Protein AF-A0A7C4UDW2-F1 (afdb_monomer)

Mean predicted aligned error: 8.15 Å

Nearest PDB structures (foldseek):
  6pon-assembly1_B-2  TM=4.626E-01  e=6.076E+00  Streptococcus pneumoniae
  6pon-assembly1_A  TM=4.668E-01  e=9.496E+00  Streptococcus pneumoniae

Foldseek 3Di:
DDPVVVVVVVVVVVVVPPPVPPDLDPDDDDDLPDALVVLVVVCDVVQQWDAPPQGAAWEDLFLQKIWTWGQQLNQTWIKIAACPCPPNRDGQFIWTFQAHQLNDTQDDDPVCRCCLVVDVSSNSSRVVCCVSNSDHCSVRVDDPVLSVLSNVCSVDPDPVSQVVNCVVRVNYDNDRVSVRCRSCVSLVHHSVQDANHPPGPCSVVVNVVSVVSVVVVSVVSVVD

pLDDT: mean 83.87, std 15.5, range [37.78, 98.38]

Secondary structure (DSSP, 8-state):
--HHHHHHHHHHHHTTS-------S-PPP--TTS-HHHHHHHHHHTTSB---TTS--EEESSSS-EEEEEEETTEEEEEEE-SS-GGGPPTT-EEE---EETTEE----HHHHHTGGG-HHHHHHHHHHHHH--S-HHHHHS-HHHHHHHHHHHT---HHHHHHHHHH-TTEE--HHHHHHHHHHHHTS-GGGS-SSTT-TTHHHHHHHHHHHHHHHHHHHTT-

Structure (mmCIF, N/CA/C/O backbone):
data_AF-A0A7C4UDW2-F1
#
_entry.id   AF-A0A7C4UDW2-F1
#
loop_
_atom_site.group_PDB
_atom_site.id
_atom_site.type_symbol
_atom_site.label_atom_id
_atom_site.label_alt_id
_atom_site.label_comp_id
_atom_site.label_asym_id
_atom_site.label_entity_id
_atom_site.label_seq_id
_atom_site.pdbx_PDB_ins_code
_atom_site.Cartn_x
_atom_site.Cartn_y
_atom_site.Cartn_z
_atom_site.occupancy
_atom_site.B_iso_or_equiv
_atom_site.auth_seq_id
_atom_site.auth_comp_id
_atom_site.auth_asym_id
_atom_site.auth_atom_id
_atom_site.pdbx_PDB_model_num
ATOM 1 N N . MET A 1 1 ? -50.055 -20.512 -22.607 1.00 49.66 1 MET A N 1
ATOM 2 C CA . MET A 1 1 ? -48.673 -20.087 -22.928 1.00 49.66 1 MET A CA 1
ATOM 3 C C . MET A 1 1 ? -47.801 -20.357 -21.715 1.00 49.66 1 MET A C 1
ATOM 5 O O . MET A 1 1 ? -48.220 -20.076 -20.600 1.00 49.66 1 MET A O 1
ATOM 9 N N . ASN A 1 2 ? -46.694 -21.063 -21.926 1.00 45.94 2 ASN A N 1
ATOM 10 C CA . ASN A 1 2 ? -46.047 -21.912 -20.929 1.00 45.94 2 ASN A CA 1
ATOM 11 C C . ASN A 1 2 ? -44.957 -21.127 -20.169 1.00 45.94 2 ASN A C 1
ATOM 13 O O . ASN A 1 2 ? -43.844 -20.998 -20.673 1.00 45.94 2 ASN A O 1
ATOM 17 N N . LYS A 1 3 ? -45.268 -20.613 -18.966 1.00 50.59 3 LYS A N 1
ATOM 18 C CA . LYS A 1 3 ? -44.326 -19.854 -18.104 1.00 50.59 3 LYS A CA 1
ATOM 19 C C . LYS A 1 3 ? -43.011 -20.603 -17.821 1.00 50.59 3 LYS A C 1
ATOM 21 O O . LYS A 1 3 ? -41.978 -19.984 -17.603 1.00 50.59 3 LYS A O 1
ATOM 26 N N . ASN A 1 4 ? -43.024 -21.933 -17.912 1.00 52.91 4 ASN A N 1
ATOM 27 C CA . ASN A 1 4 ? -41.842 -22.773 -17.710 1.00 52.91 4 ASN A CA 1
ATOM 28 C C . ASN A 1 4 ? -40.810 -22.687 -18.850 1.00 52.91 4 ASN A C 1
ATOM 30 O O . ASN A 1 4 ? -39.656 -23.056 -18.648 1.00 52.91 4 ASN A O 1
ATOM 34 N N . PHE A 1 5 ? -41.188 -22.210 -20.042 1.00 51.12 5 PHE A N 1
ATOM 35 C CA . PHE A 1 5 ? -40.253 -22.090 -21.167 1.00 51.12 5 PHE A CA 1
ATOM 36 C C . PHE A 1 5 ? -39.401 -20.815 -21.068 1.00 51.12 5 PHE A C 1
ATOM 38 O O . PHE A 1 5 ? -38.203 -20.856 -21.335 1.00 51.12 5 PHE A O 1
ATOM 45 N N . GLU A 1 6 ? -39.990 -19.710 -20.599 1.00 51.53 6 GLU A N 1
ATOM 46 C CA . GLU A 1 6 ? -39.273 -18.451 -20.349 1.00 51.53 6 GLU A CA 1
ATOM 47 C C . GLU A 1 6 ? -38.337 -18.564 -19.139 1.00 51.53 6 GLU A C 1
ATOM 49 O O . GLU A 1 6 ? -37.184 -18.151 -19.226 1.00 51.53 6 GLU A O 1
ATOM 54 N N . GLN A 1 7 ? -38.766 -19.219 -18.051 1.00 50.47 7 GLN A N 1
ATOM 55 C CA . GLN A 1 7 ? -37.913 -19.430 -16.872 1.00 50.47 7 GLN A CA 1
ATOM 56 C C . GLN A 1 7 ? -36.665 -20.274 -17.201 1.00 50.47 7 GLN A C 1
ATOM 58 O O . GLN A 1 7 ? -35.568 -19.974 -16.737 1.00 50.47 7 GLN A O 1
ATOM 63 N N . ASN A 1 8 ? -36.809 -21.296 -18.053 1.00 49.78 8 ASN A N 1
ATOM 64 C CA . ASN A 1 8 ? -35.691 -22.140 -18.485 1.00 49.78 8 ASN A CA 1
ATOM 65 C C . ASN A 1 8 ? -34.751 -21.436 -19.475 1.00 49.78 8 ASN A C 1
ATOM 67 O O . ASN A 1 8 ? -33.557 -21.727 -19.483 1.00 49.78 8 ASN A O 1
ATOM 71 N N . GLN A 1 9 ? -35.245 -20.497 -20.288 1.00 51.00 9 GLN A N 1
ATOM 72 C CA . GLN A 1 9 ? -34.373 -19.657 -21.114 1.00 51.00 9 GLN A CA 1
ATOM 73 C C . GLN A 1 9 ? -33.615 -18.631 -20.273 1.00 51.00 9 GLN A C 1
ATOM 75 O O . GLN A 1 9 ? -32.425 -18.445 -20.497 1.00 51.00 9 GLN A O 1
ATOM 80 N N . ILE A 1 10 ? -34.252 -18.040 -19.259 1.00 51.94 10 ILE A N 1
ATOM 81 C CA . ILE A 1 10 ? -33.589 -17.119 -18.328 1.00 51.94 10 ILE A CA 1
ATOM 82 C C . ILE A 1 10 ? -32.513 -17.859 -17.521 1.00 51.94 10 ILE A C 1
ATOM 84 O O . ILE A 1 10 ? -31.380 -17.396 -17.476 1.00 51.94 10 ILE A O 1
ATOM 88 N N . ASN A 1 11 ? -32.798 -19.053 -16.991 1.00 45.44 11 ASN A N 1
ATOM 89 C CA . ASN A 1 11 ? -31.799 -19.854 -16.268 1.00 45.44 11 ASN A CA 1
ATOM 90 C C . ASN A 1 11 ? -30.628 -20.296 -17.168 1.00 45.44 11 ASN A C 1
ATOM 92 O O . ASN A 1 11 ? -29.484 -20.322 -16.722 1.00 45.44 11 ASN A O 1
ATOM 96 N N . ASN A 1 12 ? -30.879 -20.572 -18.453 1.00 44.16 12 ASN A N 1
ATOM 97 C CA . ASN A 1 12 ? -29.823 -20.874 -19.428 1.00 44.16 12 ASN A CA 1
ATOM 98 C C . ASN A 1 12 ? -29.024 -19.641 -19.883 1.00 44.16 12 ASN A C 1
ATOM 100 O O . ASN A 1 12 ? -27.910 -19.799 -20.379 1.00 44.16 12 ASN A O 1
ATOM 104 N N . ILE A 1 13 ? -29.573 -18.432 -19.743 1.00 48.03 13 ILE A N 1
ATOM 105 C CA . ILE A 1 13 ? -28.865 -17.172 -20.008 1.00 48.03 13 ILE A CA 1
ATOM 106 C C . ILE A 1 13 ? -28.032 -16.773 -18.784 1.00 48.03 13 ILE A C 1
ATOM 108 O O . ILE A 1 13 ? -26.879 -16.390 -18.953 1.00 48.03 13 ILE A O 1
ATOM 112 N N . VAL A 1 14 ? -28.554 -16.944 -17.565 1.00 45.00 14 VAL A N 1
ATOM 113 C CA . VAL A 1 14 ? -27.821 -16.672 -16.315 1.00 45.00 14 VAL A CA 1
ATOM 114 C C . VAL A 1 14 ? -26.639 -17.638 -16.147 1.00 45.00 14 VAL A C 1
ATOM 116 O O . VAL A 1 14 ? -25.539 -17.188 -15.852 1.00 45.00 14 VAL A O 1
ATOM 119 N N . ASN A 1 15 ? -26.795 -18.922 -16.493 1.00 39.97 15 ASN A N 1
ATOM 120 C CA . ASN A 1 15 ? -25.690 -19.897 -16.482 1.00 39.97 15 ASN A CA 1
ATOM 121 C C . ASN A 1 15 ? -24.708 -19.769 -17.668 1.00 39.97 15 ASN A C 1
ATOM 123 O O . ASN A 1 15 ? -23.736 -20.515 -17.739 1.00 39.97 15 ASN A O 1
ATOM 127 N N . LYS A 1 16 ? -24.945 -18.857 -18.624 1.00 37.78 16 LYS A N 1
ATOM 128 C CA . LYS A 1 16 ? -24.034 -18.596 -19.758 1.00 37.78 16 LYS A CA 1
ATOM 129 C C . LYS A 1 16 ? -23.080 -17.421 -19.528 1.00 37.78 16 LYS A C 1
ATOM 131 O O . LYS A 1 16 ? -22.217 -17.188 -20.375 1.00 37.78 16 LYS A O 1
ATOM 136 N N . PHE A 1 17 ? -23.235 -16.698 -18.417 1.00 39.22 17 PHE A N 1
ATOM 137 C CA . PHE A 1 17 ? -22.330 -15.621 -18.008 1.00 39.22 17 PHE A CA 1
ATOM 138 C C . PHE A 1 17 ? -21.318 -16.029 -16.932 1.00 39.22 17 PHE A C 1
ATOM 140 O O . PHE A 1 17 ? -20.439 -15.227 -16.641 1.00 39.22 17 PHE A O 1
ATOM 147 N N . ASP A 1 18 ? -21.323 -17.286 -16.477 1.00 42.53 18 ASP A N 1
ATOM 148 C CA . ASP A 1 18 ? -20.111 -17.930 -15.955 1.00 42.53 18 ASP A CA 1
ATOM 149 C C . ASP A 1 18 ? -19.198 -18.269 -17.143 1.00 42.53 18 ASP A C 1
ATOM 151 O O . ASP A 1 18 ? -18.971 -19.422 -17.519 1.00 42.53 18 ASP A O 1
ATOM 155 N N . LYS A 1 19 ? -18.685 -17.229 -17.807 1.00 44.31 19 LYS A N 1
ATOM 156 C CA . LYS A 1 19 ? -17.401 -17.393 -18.474 1.00 44.31 19 LYS A CA 1
ATOM 157 C C . LYS A 1 19 ? -16.433 -17.712 -17.349 1.00 44.31 19 LYS A C 1
ATOM 159 O O . LYS A 1 19 ? -16.371 -16.962 -16.383 1.00 44.31 19 LYS A O 1
ATOM 164 N N . ASN A 1 20 ? -15.705 -18.813 -17.487 1.00 45.03 20 ASN A N 1
ATOM 165 C CA . ASN A 1 20 ? -14.463 -19.039 -16.767 1.00 45.03 20 ASN A CA 1
ATOM 166 C C . ASN A 1 20 ? -13.551 -17.828 -17.034 1.00 45.03 20 ASN A C 1
ATOM 168 O O . ASN A 1 20 ? -12.765 -17.847 -17.980 1.00 45.03 20 ASN A O 1
ATOM 172 N N . GLU A 1 21 ? -13.727 -16.734 -16.294 1.00 61.06 21 GLU A N 1
ATOM 173 C CA . GLU A 1 21 ? -12.699 -15.719 -16.171 1.00 61.06 21 GLU A CA 1
ATOM 174 C C . GLU A 1 21 ? -11.545 -16.447 -15.506 1.00 61.06 21 GLU A C 1
ATOM 176 O O . GLU A 1 21 ? -11.687 -17.022 -14.424 1.00 61.06 21 GLU A O 1
ATOM 181 N N . GLU A 1 22 ? -10.451 -16.557 -16.250 1.00 74.81 22 GLU A N 1
ATOM 182 C CA . GLU A 1 22 ? -9.210 -17.104 -15.739 1.00 74.81 22 GLU A CA 1
ATOM 183 C C . GLU A 1 22 ? -8.860 -16.306 -14.482 1.00 74.81 22 GLU A C 1
ATOM 185 O O . GLU A 1 22 ? -8.592 -15.109 -14.558 1.00 74.81 22 GLU A O 1
ATOM 190 N N . LYS A 1 23 ? -8.975 -16.952 -13.320 1.00 84.31 23 LYS A N 1
ATOM 191 C CA . LYS A 1 23 ? -8.528 -16.378 -12.057 1.00 84.31 23 LYS A CA 1
ATOM 192 C C . LYS A 1 23 ? -7.022 -16.541 -11.992 1.00 84.31 23 LYS A C 1
ATOM 194 O O . LYS A 1 23 ? -6.517 -17.657 -12.112 1.00 84.31 23 LYS A O 1
ATOM 199 N N . PHE A 1 24 ? -6.323 -15.437 -11.807 1.00 90.38 24 PHE A N 1
ATOM 200 C CA . PHE A 1 24 ? -4.876 -15.388 -11.651 1.00 90.38 24 PHE A CA 1
ATOM 201 C C . PHE A 1 24 ? -4.465 -15.442 -10.177 1.00 90.38 24 PHE A C 1
ATOM 203 O O . PHE A 1 24 ? -3.306 -15.741 -9.888 1.00 90.38 24 PHE A O 1
ATOM 210 N N . LEU A 1 25 ? -5.397 -15.175 -9.256 1.00 91.75 25 LEU A N 1
ATOM 211 C CA . LEU A 1 25 ? -5.179 -15.206 -7.812 1.00 91.75 25 LEU A CA 1
ATOM 212 C C . LEU A 1 25 ? -6.160 -16.152 -7.101 1.00 91.75 25 LEU A C 1
ATOM 214 O O . LEU A 1 25 ? -7.357 -16.173 -7.392 1.00 91.75 25 LEU A O 1
ATOM 218 N N . ASP A 1 26 ? -5.665 -16.888 -6.104 1.00 91.88 26 ASP A N 1
ATOM 219 C CA . ASP A 1 26 ? -6.504 -17.671 -5.186 1.00 91.88 26 ASP A CA 1
ATOM 220 C C . ASP A 1 26 ? -6.992 -16.790 -4.027 1.00 91.88 26 ASP A C 1
ATOM 222 O O . ASP A 1 26 ? -6.483 -16.829 -2.906 1.00 91.88 26 ASP A O 1
ATOM 226 N N . LEU A 1 27 ? -7.938 -15.897 -4.332 1.00 95.31 27 LEU A N 1
ATOM 227 C CA . LEU A 1 27 ? -8.462 -14.940 -3.359 1.00 95.31 27 LEU A CA 1
ATOM 228 C C . LEU A 1 27 ? -9.645 -15.527 -2.579 1.00 95.31 27 LEU A C 1
ATOM 230 O O . LEU A 1 27 ? -10.597 -16.045 -3.182 1.00 95.31 27 LEU A O 1
ATOM 234 N N . PRO A 1 28 ? -9.647 -15.397 -1.241 1.00 95.38 28 PRO A N 1
ATOM 235 C CA . PRO A 1 28 ? -10.718 -15.930 -0.421 1.00 95.38 28 PRO A CA 1
ATOM 236 C C . PRO A 1 28 ? -12.032 -15.187 -0.665 1.00 95.38 28 PRO A C 1
ATOM 238 O O . PRO A 1 28 ? -12.065 -14.043 -1.103 1.00 95.38 28 PRO A O 1
ATOM 241 N N . GLN A 1 29 ? -13.151 -15.825 -0.332 1.00 94.12 29 GLN A N 1
ATOM 242 C CA . GLN A 1 29 ? -14.410 -15.099 -0.185 1.00 94.12 29 GLN A CA 1
ATOM 243 C C . GLN A 1 29 ? -14.472 -14.448 1.199 1.00 94.12 29 GLN A C 1
ATOM 245 O O . GLN A 1 29 ? -14.036 -15.045 2.186 1.00 94.12 29 GLN A O 1
ATOM 250 N N . ILE A 1 30 ? -15.033 -13.242 1.253 1.00 93.38 30 ILE A N 1
ATOM 251 C CA . ILE A 1 30 ? -15.248 -12.466 2.479 1.00 93.38 30 ILE A CA 1
ATOM 252 C C . ILE A 1 30 ? -16.726 -12.124 2.591 1.00 93.38 30 ILE A C 1
ATOM 254 O O . ILE A 1 30 ? -17.388 -11.793 1.600 1.00 93.38 30 ILE A O 1
ATOM 258 N N . GLU A 1 31 ? -17.258 -12.193 3.807 1.00 91.50 31 GLU A N 1
ATOM 259 C CA . GLU A 1 31 ? -18.647 -11.844 4.057 1.00 91.50 31 GLU A CA 1
ATOM 260 C C . GLU A 1 31 ? -18.847 -10.322 3.986 1.00 91.50 31 GLU A C 1
ATOM 262 O O . GLU A 1 31 ? -18.421 -9.552 4.846 1.00 91.50 31 GLU A O 1
ATOM 267 N N . LYS A 1 32 ? -19.556 -9.870 2.947 1.00 88.31 32 LYS A N 1
ATOM 268 C CA . LYS A 1 32 ? -19.811 -8.439 2.699 1.00 88.31 32 LYS A CA 1
ATOM 269 C C . LYS A 1 32 ? -20.669 -7.764 3.775 1.00 88.31 32 LYS A C 1
ATOM 271 O O . LYS A 1 32 ? -20.672 -6.540 3.856 1.00 88.31 32 LYS A O 1
ATOM 276 N N . GLY A 1 33 ? -21.409 -8.547 4.563 1.00 91.38 33 GLY A N 1
ATOM 277 C CA . GLY A 1 33 ? -22.235 -8.056 5.667 1.00 91.38 33 GLY A CA 1
ATOM 278 C C . GLY A 1 33 ? -21.441 -7.667 6.915 1.00 91.38 33 GLY A C 1
ATOM 279 O O . GLY A 1 33 ? -21.977 -6.953 7.763 1.00 91.38 33 GLY A O 1
ATOM 280 N N . LEU A 1 34 ? -20.178 -8.094 7.024 1.00 93.88 34 LEU A N 1
ATOM 281 C CA . LEU A 1 34 ? -19.342 -7.790 8.179 1.00 93.88 34 LEU A CA 1
ATOM 282 C C . LEU A 1 34 ? -18.984 -6.294 8.247 1.00 93.88 34 LEU A C 1
ATOM 284 O O . LEU A 1 34 ? -18.778 -5.642 7.206 1.00 93.88 34 LEU A O 1
ATOM 288 N N . PRO A 1 35 ? -18.841 -5.740 9.467 1.00 95.19 35 PRO A N 1
ATOM 289 C CA . PRO A 1 35 ? -18.269 -4.418 9.672 1.00 95.19 35 PRO A CA 1
ATOM 290 C C . PRO A 1 35 ? -16.937 -4.253 8.935 1.00 95.19 35 PRO A C 1
ATOM 292 O O . PRO A 1 35 ? -16.152 -5.190 8.811 1.00 95.19 35 PRO A O 1
ATOM 295 N N . PHE A 1 36 ? -16.655 -3.034 8.472 1.00 94.12 36 PHE A N 1
ATOM 296 C CA . PHE A 1 36 ? -15.453 -2.734 7.686 1.00 94.12 36 PHE A CA 1
ATOM 297 C C . PHE A 1 36 ? -14.157 -3.250 8.337 1.00 94.12 36 PHE A C 1
ATOM 299 O O . PHE A 1 36 ? -13.348 -3.889 7.671 1.00 94.12 36 PHE A O 1
ATOM 306 N N . ASN A 1 37 ? -13.981 -3.021 9.643 1.00 93.62 37 ASN A N 1
ATOM 307 C CA . ASN A 1 37 ? -12.780 -3.455 10.361 1.00 93.62 37 ASN A CA 1
ATOM 308 C C . ASN A 1 37 ? -12.677 -4.984 10.476 1.00 93.62 37 ASN A C 1
ATOM 310 O O . ASN A 1 37 ? -11.571 -5.509 10.499 1.00 93.62 37 ASN A O 1
ATOM 314 N N . GLU A 1 38 ? -13.802 -5.699 10.510 1.00 96.31 38 GLU A N 1
A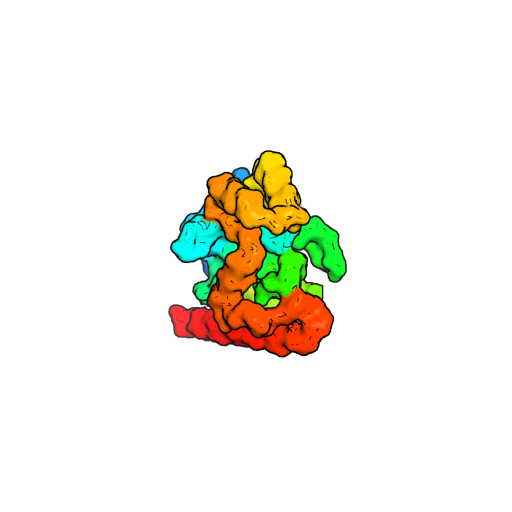TOM 315 C CA . GLU A 1 38 ? -13.806 -7.165 10.527 1.00 96.31 38 GLU A CA 1
ATOM 316 C C . GLU A 1 38 ? -13.409 -7.717 9.155 1.00 96.31 38 GLU A C 1
ATOM 318 O O . GLU A 1 38 ? -12.505 -8.542 9.082 1.00 96.31 38 GLU A O 1
ATOM 323 N N . ARG A 1 39 ? -13.953 -7.166 8.057 1.00 96.94 39 ARG A N 1
ATOM 324 C CA . ARG A 1 39 ? -13.497 -7.503 6.692 1.00 96.94 39 ARG A CA 1
ATOM 325 C C . ARG A 1 39 ? -12.011 -7.219 6.488 1.00 96.94 39 ARG A C 1
ATOM 327 O O . ARG A 1 39 ? -11.309 -7.995 5.848 1.00 96.94 39 ARG A O 1
ATOM 334 N N . LEU A 1 40 ? -11.529 -6.096 7.017 1.00 96.19 40 LEU A N 1
ATOM 335 C CA . LEU A 1 40 ? -10.119 -5.731 6.953 1.00 96.19 40 LEU A CA 1
ATOM 336 C C . LEU A 1 40 ? -9.242 -6.728 7.722 1.00 96.19 40 LEU A C 1
ATOM 338 O O . LEU A 1 40 ? -8.205 -7.136 7.207 1.00 96.19 40 LEU A O 1
ATOM 342 N N . ASN A 1 41 ? -9.668 -7.150 8.914 1.00 96.00 41 ASN A N 1
ATOM 343 C CA . ASN A 1 41 ? -8.960 -8.162 9.698 1.00 96.00 41 ASN A CA 1
ATOM 344 C C . ASN A 1 41 ? -8.947 -9.524 8.995 1.00 96.00 41 ASN A C 1
ATOM 346 O O . ASN A 1 41 ? -7.888 -10.144 8.931 1.00 96.00 41 ASN A O 1
ATOM 350 N N . GLU A 1 42 ? -10.061 -9.948 8.388 1.00 97.25 42 GLU A N 1
ATOM 351 C CA . GLU A 1 42 ? -10.104 -11.196 7.615 1.00 97.25 42 GLU A CA 1
ATOM 352 C C . GLU A 1 42 ? -9.069 -11.213 6.483 1.00 97.25 42 GLU A C 1
ATOM 354 O O . GLU A 1 42 ? -8.486 -12.256 6.195 1.00 97.25 42 GLU A O 1
ATOM 359 N N . LEU A 1 43 ? -8.796 -10.069 5.848 1.00 97.81 43 LEU A N 1
ATOM 360 C CA . LEU A 1 43 ? -7.779 -9.987 4.796 1.00 97.81 43 LEU A CA 1
ATOM 361 C C . LEU A 1 43 ? -6.360 -10.216 5.322 1.00 97.81 43 LEU A C 1
ATOM 363 O O . LEU A 1 43 ? -5.559 -10.815 4.608 1.00 97.81 43 LEU A O 1
ATOM 367 N N . PHE A 1 44 ? -6.046 -9.796 6.549 1.00 97.62 44 PHE A N 1
ATOM 368 C CA . PHE A 1 44 ? -4.771 -10.136 7.193 1.00 97.62 44 PHE A CA 1
ATOM 369 C C . PHE A 1 44 ? -4.737 -11.604 7.630 1.00 97.62 44 PHE A C 1
ATOM 371 O O . PHE A 1 44 ? -3.775 -12.312 7.341 1.00 97.62 44 PHE A O 1
ATOM 378 N N . GLU A 1 45 ? -5.803 -12.097 8.265 1.00 96.75 45 GLU A N 1
ATOM 379 C CA . GLU A 1 45 ? -5.894 -13.490 8.733 1.00 96.75 45 GLU A CA 1
ATOM 380 C C . GLU A 1 45 ? -5.784 -14.502 7.588 1.00 96.75 45 GLU A C 1
ATOM 382 O O . GLU A 1 45 ? -5.184 -15.565 7.744 1.00 96.75 45 GLU A O 1
ATOM 387 N N . LYS A 1 46 ? -6.328 -14.159 6.417 1.00 96.75 46 LYS A N 1
ATOM 388 C CA . LYS A 1 46 ? -6.261 -14.976 5.200 1.00 96.75 46 LYS A CA 1
ATOM 389 C C . LYS A 1 46 ? -5.042 -14.660 4.327 1.00 96.75 46 LYS A C 1
ATOM 391 O O . LYS A 1 46 ? -4.986 -15.125 3.195 1.00 96.75 46 LYS A O 1
ATOM 396 N N . SER A 1 47 ? -4.091 -13.868 4.831 1.00 96.50 47 SER A N 1
ATOM 397 C CA . SER A 1 47 ? -2.838 -13.510 4.147 1.00 96.50 47 SER A CA 1
ATOM 398 C C . SER A 1 47 ? -3.012 -12.818 2.788 1.00 96.50 47 SER A C 1
ATOM 400 O O . SER A 1 47 ? -2.090 -12.804 1.981 1.00 96.50 47 SER A O 1
ATOM 402 N N . VAL A 1 48 ? -4.167 -12.194 2.535 1.00 98.25 48 VAL A N 1
ATOM 403 C CA . VAL A 1 48 ? -4.337 -11.288 1.386 1.00 98.25 48 VAL A CA 1
ATOM 404 C C . VAL A 1 48 ? -3.570 -9.995 1.638 1.00 98.25 48 VAL A C 1
ATOM 406 O O . VAL A 1 48 ? -2.930 -9.463 0.734 1.00 98.25 48 VAL A O 1
ATOM 409 N N . PHE A 1 49 ? -3.621 -9.495 2.873 1.00 98.31 49 PHE A N 1
ATOM 410 C CA . PHE A 1 49 ? -2.739 -8.444 3.358 1.00 98.31 49 PHE A CA 1
ATOM 411 C C . PHE A 1 49 ? -1.646 -9.016 4.247 1.00 98.31 49 PHE A C 1
ATOM 413 O O . PHE A 1 49 ? -1.850 -10.003 4.952 1.00 98.31 49 PHE A O 1
ATOM 420 N N . VAL A 1 50 ? -0.485 -8.365 4.217 1.00 97.31 50 VAL A N 1
ATOM 421 C CA . VAL A 1 50 ? 0.714 -8.812 4.923 1.00 97.31 50 VAL A CA 1
ATOM 422 C C . VAL A 1 50 ? 1.198 -7.730 5.878 1.00 97.31 50 VAL A C 1
ATOM 424 O O . VAL A 1 50 ? 1.225 -6.543 5.542 1.00 97.31 50 VAL A O 1
ATOM 427 N N . GLU A 1 51 ? 1.592 -8.155 7.074 1.00 97.12 51 GLU A N 1
ATOM 428 C CA . GLU A 1 51 ? 2.237 -7.301 8.067 1.00 97.12 51 GLU A CA 1
ATOM 429 C C . GLU A 1 51 ? 3.729 -7.121 7.749 1.00 97.12 51 GLU A C 1
ATOM 431 O O . GLU A 1 51 ? 4.368 -7.977 7.132 1.00 97.12 51 GLU A O 1
ATOM 436 N N . SER A 1 52 ? 4.315 -6.009 8.183 1.00 94.44 52 SER A N 1
ATOM 437 C CA . SER A 1 52 ? 5.768 -5.863 8.201 1.00 94.44 52 SER A CA 1
ATOM 438 C C . SER A 1 52 ? 6.407 -6.858 9.169 1.00 94.44 52 SER A C 1
ATOM 440 O O . SER A 1 52 ? 5.761 -7.419 10.051 1.00 94.44 52 SER A O 1
ATOM 442 N N . GLU A 1 53 ? 7.724 -7.026 9.053 1.00 91.56 53 GLU A N 1
ATOM 443 C CA . GLU A 1 53 ? 8.510 -7.902 9.936 1.00 91.56 53 GLU A CA 1
ATOM 444 C C . GLU A 1 53 ? 8.368 -7.561 11.428 1.00 91.56 53 GLU A C 1
ATOM 446 O O . GLU A 1 53 ? 8.591 -8.415 12.280 1.00 91.56 53 GLU A O 1
ATOM 451 N N . ASP A 1 54 ? 7.999 -6.321 11.747 1.00 91.06 54 ASP A N 1
ATOM 452 C CA . ASP A 1 54 ? 7.746 -5.848 13.104 1.00 91.06 54 ASP A CA 1
ATOM 453 C C . ASP A 1 54 ? 6.253 -5.671 13.437 1.00 91.06 54 ASP A C 1
ATOM 455 O O . ASP A 1 54 ? 5.913 -4.964 14.387 1.00 91.06 54 ASP A O 1
ATOM 459 N N . GLY A 1 55 ? 5.368 -6.332 12.684 1.00 94.25 55 GLY A N 1
ATOM 460 C CA . GLY A 1 55 ? 3.937 -6.454 12.986 1.00 94.25 55 GLY A CA 1
ATOM 461 C C . GLY A 1 55 ? 3.094 -5.227 12.631 1.00 94.25 55 GLY A C 1
ATOM 462 O O . GLY A 1 55 ? 1.998 -5.047 13.163 1.00 94.25 55 GLY A O 1
ATOM 463 N N . LYS A 1 56 ? 3.586 -4.335 11.764 1.00 95.38 56 LYS A N 1
ATOM 464 C CA . LYS A 1 56 ? 2.818 -3.167 11.307 1.00 95.38 56 LYS A CA 1
ATOM 465 C C . LYS A 1 56 ? 1.983 -3.527 10.090 1.00 95.38 56 LYS A C 1
ATOM 467 O O . LYS A 1 56 ? 2.448 -4.183 9.165 1.00 95.38 56 LYS A O 1
ATOM 472 N N . LYS A 1 57 ? 0.759 -3.019 10.053 1.00 96.75 57 LYS A N 1
ATOM 473 C CA . LYS A 1 57 ? -0.245 -3.326 9.027 1.00 96.75 57 LYS A CA 1
ATOM 474 C C . LYS A 1 57 ? -0.371 -2.243 7.964 1.00 96.75 57 LYS A C 1
ATOM 476 O O . LYS A 1 57 ? -0.715 -2.521 6.817 1.00 96.75 57 LYS A O 1
ATOM 481 N N . TYR A 1 58 ? -0.117 -0.994 8.346 1.00 95.38 58 TYR A N 1
ATOM 482 C CA . TYR A 1 58 ? -0.500 0.170 7.554 1.00 95.38 58 TYR A CA 1
ATOM 483 C C . TYR A 1 58 ? 0.671 1.120 7.334 1.00 95.38 58 TYR A C 1
ATOM 485 O O . TYR A 1 58 ? 1.510 1.308 8.212 1.00 95.38 58 TYR A O 1
ATOM 493 N N . ILE A 1 59 ? 0.693 1.797 6.186 1.00 92.00 59 ILE A N 1
ATOM 494 C CA . ILE A 1 59 ? 1.687 2.831 5.878 1.00 92.00 59 ILE A CA 1
ATOM 495 C C . ILE A 1 59 ? 0.981 4.159 5.628 1.00 92.00 59 ILE A C 1
ATOM 497 O O . ILE A 1 59 ? 0.139 4.261 4.734 1.00 92.00 59 ILE A O 1
ATOM 501 N N . LEU A 1 60 ? 1.337 5.204 6.376 1.00 87.69 60 LEU A N 1
ATOM 502 C CA . LEU A 1 60 ? 0.790 6.544 6.165 1.00 87.69 60 LEU A CA 1
ATOM 503 C C . LEU A 1 60 ? 1.608 7.293 5.100 1.00 87.69 60 LEU A C 1
ATOM 505 O O . LEU A 1 60 ? 2.735 7.707 5.341 1.00 87.69 60 LEU A O 1
ATOM 509 N N . GLN A 1 61 ? 1.026 7.509 3.919 1.00 81.00 61 GLN A N 1
ATOM 510 C CA . GLN A 1 61 ? 1.742 8.011 2.737 1.00 81.00 61 GLN A CA 1
ATOM 511 C C . GLN A 1 61 ? 1.747 9.543 2.582 1.00 81.00 61 GLN A C 1
ATOM 513 O O . GLN A 1 61 ? 2.529 10.060 1.793 1.00 81.00 61 GLN A O 1
ATOM 518 N N . ASN A 1 62 ? 0.879 10.276 3.295 1.00 71.50 62 ASN A N 1
ATOM 519 C CA . ASN A 1 62 ? 0.890 11.754 3.413 1.00 71.50 62 ASN A CA 1
ATOM 520 C C . ASN A 1 62 ? -0.282 12.292 4.267 1.00 71.50 62 ASN A C 1
ATOM 522 O O . ASN A 1 62 ? -1.065 13.141 3.837 1.00 71.50 62 ASN A O 1
ATOM 526 N N . GLY A 1 63 ? -0.445 11.784 5.488 1.00 70.00 63 GLY A N 1
ATOM 527 C CA . GLY A 1 63 ? -1.385 12.331 6.482 1.00 70.00 63 GLY A CA 1
ATOM 528 C C . GLY A 1 63 ? -2.852 11.958 6.265 1.00 70.00 63 GLY A C 1
ATOM 529 O O . GLY A 1 63 ? -3.593 11.855 7.238 1.00 70.00 63 GLY A O 1
ATOM 530 N N . THR A 1 64 ? -3.257 11.697 5.018 1.00 75.50 64 THR A N 1
ATOM 531 C CA . THR A 1 64 ? -4.632 11.300 4.654 1.00 75.50 64 THR A CA 1
ATOM 532 C C . THR A 1 64 ? -4.719 10.045 3.790 1.00 75.50 64 THR A C 1
ATOM 534 O O . THR A 1 64 ? -5.814 9.522 3.587 1.00 75.50 64 THR A O 1
ATOM 537 N N . ARG A 1 65 ? -3.589 9.547 3.275 1.00 84.00 65 ARG A N 1
ATOM 538 C CA . ARG A 1 65 ? -3.527 8.306 2.497 1.00 84.00 65 ARG A CA 1
ATOM 539 C C . ARG A 1 65 ? -2.903 7.209 3.326 1.00 84.00 65 ARG A C 1
ATOM 541 O O . ARG A 1 65 ? -1.783 7.364 3.806 1.00 84.00 65 ARG A O 1
ATOM 548 N N . ILE A 1 66 ? -3.632 6.114 3.448 1.00 91.50 66 ILE A N 1
ATOM 549 C CA . ILE A 1 66 ? -3.161 4.890 4.075 1.00 91.50 66 ILE A CA 1
ATOM 550 C C . ILE A 1 66 ? -2.945 3.877 2.957 1.00 91.50 66 ILE A C 1
ATOM 552 O O . ILE A 1 66 ? -3.770 3.771 2.046 1.00 91.50 66 ILE A O 1
ATOM 556 N N . ALA A 1 67 ? -1.817 3.189 3.022 1.00 94.38 67 ALA A N 1
ATOM 557 C CA . ALA A 1 67 ? -1.510 2.056 2.179 1.00 94.38 67 ALA A CA 1
ATOM 558 C C . ALA A 1 67 ? -1.465 0.767 3.003 1.00 94.38 67 ALA A C 1
ATOM 560 O O . ALA A 1 67 ? -1.153 0.793 4.196 1.00 94.38 67 ALA A O 1
ATOM 561 N N . VAL A 1 68 ? -1.754 -0.337 2.326 1.00 97.19 68 VAL A N 1
ATOM 562 C CA . VAL A 1 68 ? -1.617 -1.720 2.800 1.00 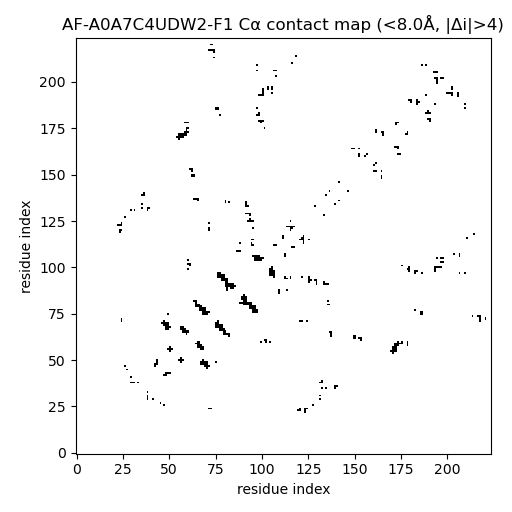97.19 68 VAL A CA 1
ATOM 563 C C . VAL A 1 68 ? -0.646 -2.453 1.882 1.00 97.19 68 VAL A C 1
ATOM 565 O O . VAL A 1 68 ? -0.454 -2.039 0.735 1.00 97.19 68 VAL A O 1
ATOM 568 N N . ILE A 1 69 ? -0.041 -3.532 2.369 1.00 97.88 69 ILE A N 1
ATOM 569 C CA . ILE A 1 69 ? 0.738 -4.451 1.537 1.00 97.88 69 ILE A CA 1
ATOM 570 C C . ILE A 1 69 ? -0.137 -5.657 1.233 1.00 97.88 69 ILE A C 1
ATOM 572 O O . ILE A 1 69 ? -0.594 -6.313 2.164 1.00 97.88 69 ILE A O 1
ATOM 576 N N . ALA A 1 70 ? -0.372 -5.931 -0.046 1.00 98.31 70 ALA A N 1
ATOM 577 C CA . ALA A 1 70 ? -1.093 -7.116 -0.483 1.00 98.31 70 ALA A CA 1
ATOM 578 C C . ALA A 1 70 ? -0.122 -8.186 -0.981 1.00 98.31 70 ALA A C 1
ATOM 580 O O . ALA A 1 70 ? 0.874 -7.857 -1.634 1.00 98.31 70 ALA A O 1
ATOM 581 N N . ASP A 1 71 ? -0.429 -9.444 -0.686 1.00 97.75 71 ASP A N 1
ATOM 582 C CA . ASP A 1 71 ? 0.234 -10.585 -1.301 1.00 97.75 71 ASP A CA 1
ATOM 583 C C . ASP A 1 71 ? -0.418 -10.893 -2.654 1.00 97.75 71 ASP A C 1
ATOM 585 O O . ASP A 1 71 ? -1.617 -11.154 -2.751 1.00 97.75 71 ASP A O 1
ATOM 589 N N . VAL A 1 72 ? 0.375 -10.829 -3.718 1.00 97.25 72 VAL A N 1
ATOM 590 C CA . VAL A 1 72 ? -0.035 -11.138 -5.086 1.00 97.25 72 VAL A CA 1
ATOM 591 C C . VAL A 1 72 ? 0.809 -12.326 -5.539 1.00 97.25 72 VAL A C 1
ATOM 593 O O . VAL A 1 72 ? 1.905 -12.138 -6.062 1.00 97.25 72 VAL A O 1
ATOM 596 N N . ASN A 1 73 ? 0.327 -13.548 -5.288 1.00 94.88 73 ASN A N 1
ATOM 597 C CA . ASN A 1 73 ? 1.044 -14.807 -5.548 1.00 94.88 73 ASN A CA 1
ATOM 598 C C . ASN A 1 73 ? 2.494 -14.793 -5.025 1.00 94.88 73 ASN A C 1
ATOM 600 O O . ASN A 1 73 ? 3.434 -15.006 -5.785 1.00 94.88 73 ASN A O 1
ATOM 604 N N . GLY A 1 74 ? 2.696 -14.478 -3.746 1.00 93.75 74 GLY A N 1
ATOM 605 C CA . GLY A 1 74 ? 4.009 -14.397 -3.102 1.00 93.75 74 GLY A CA 1
ATOM 606 C C . GLY A 1 74 ? 4.792 -13.112 -3.399 1.00 93.75 74 GLY A C 1
ATOM 607 O O . GLY A 1 74 ? 5.916 -12.947 -2.913 1.00 93.75 74 GLY A O 1
ATOM 608 N N . VAL A 1 75 ? 4.240 -12.191 -4.197 1.00 96.06 75 VAL A N 1
ATOM 609 C CA . VAL A 1 75 ? 4.834 -10.880 -4.476 1.00 96.06 75 VAL A CA 1
ATOM 610 C C . VAL A 1 75 ? 4.109 -9.811 -3.667 1.00 96.06 75 VAL A C 1
ATOM 612 O O . VAL A 1 75 ? 2.949 -9.500 -3.912 1.00 96.06 75 VAL A O 1
ATOM 615 N N . GLN A 1 76 ? 4.824 -9.196 -2.727 1.00 97.00 76 GLN A N 1
ATOM 616 C CA . GLN A 1 76 ? 4.298 -8.112 -1.901 1.00 97.00 76 GLN A CA 1
ATOM 617 C C . GLN A 1 76 ? 4.204 -6.802 -2.689 1.00 97.00 76 GLN A C 1
ATOM 619 O O . GLN A 1 76 ? 5.221 -6.248 -3.116 1.00 97.00 76 GLN A O 1
ATOM 624 N N . ILE A 1 77 ? 2.988 -6.280 -2.847 1.00 97.50 77 ILE A N 1
ATOM 625 C CA . ILE A 1 77 ? 2.706 -5.059 -3.608 1.00 97.50 77 ILE A CA 1
ATOM 626 C C . ILE A 1 77 ? 1.956 -4.062 -2.720 1.00 97.50 77 ILE A C 1
ATOM 628 O O . ILE A 1 77 ? 0.939 -4.419 -2.123 1.00 97.50 77 ILE A O 1
ATOM 632 N N . PRO A 1 78 ? 2.403 -2.798 -2.622 1.00 96.62 78 PRO A N 1
ATOM 633 C CA . PRO A 1 78 ? 1.693 -1.810 -1.834 1.00 96.62 78 PRO A CA 1
ATOM 634 C C . PRO A 1 78 ? 0.515 -1.222 -2.632 1.00 96.62 78 PRO A C 1
ATOM 636 O O . PRO A 1 78 ? 0.640 -0.842 -3.802 1.00 96.62 78 PRO A O 1
ATOM 639 N N . PHE A 1 79 ? -0.635 -1.100 -1.971 1.00 97.12 79 PHE A N 1
ATOM 640 C CA . PHE A 1 79 ? -1.874 -0.546 -2.521 1.00 97.12 79 PHE A CA 1
ATOM 641 C C . PHE A 1 79 ? -2.373 0.625 -1.681 1.00 97.12 79 PHE A C 1
ATOM 643 O O . PHE A 1 79 ? -2.249 0.622 -0.459 1.00 97.12 79 PHE A O 1
ATOM 650 N N . TYR A 1 80 ? -2.970 1.624 -2.331 1.00 94.12 80 TYR A N 1
ATOM 651 C CA . TYR A 1 80 ? -3.612 2.764 -1.672 1.00 94.12 80 TYR A CA 1
ATOM 652 C C . TYR A 1 80 ? -4.980 3.049 -2.295 1.00 94.12 80 TYR A C 1
ATOM 654 O O . TYR A 1 80 ? -5.182 2.812 -3.487 1.00 94.12 80 TYR A O 1
ATOM 662 N N . GLN A 1 81 ? -5.893 3.641 -1.522 1.00 92.94 81 GLN A N 1
ATOM 663 C CA . GLN A 1 81 ? -7.139 4.175 -2.073 1.00 92.94 81 GLN A CA 1
ATOM 664 C C . GLN A 1 81 ? -6.983 5.623 -2.540 1.00 92.94 81 GLN A C 1
ATOM 666 O O . GLN A 1 81 ? -6.423 6.483 -1.849 1.00 92.94 81 GLN A O 1
ATOM 671 N N . SER A 1 82 ? -7.515 5.926 -3.721 1.00 88.00 82 SER A N 1
ATOM 672 C CA . SER A 1 82 ? -7.494 7.282 -4.270 1.00 88.00 82 SER A CA 1
ATOM 673 C C . SER A 1 82 ? -8.433 8.210 -3.491 1.00 88.00 82 SER A C 1
ATOM 675 O O . SER A 1 82 ? -9.643 8.023 -3.481 1.00 88.00 82 SER A O 1
ATOM 677 N N . SER A 1 83 ? -7.879 9.268 -2.896 1.00 77.94 83 SER A N 1
ATOM 678 C CA . SER A 1 83 ? -8.600 10.176 -1.991 1.00 77.94 83 SER A CA 1
ATOM 679 C C . SER A 1 83 ? -9.510 11.217 -2.661 1.00 77.94 83 SER A C 1
ATOM 681 O O . SER A 1 83 ? -10.229 11.919 -1.962 1.00 77.94 83 SER A O 1
ATOM 683 N N . GLY A 1 84 ? -9.437 11.410 -3.983 1.00 67.88 84 GLY A N 1
ATOM 684 C CA . GLY A 1 84 ? -10.130 12.542 -4.621 1.00 67.88 84 GLY A CA 1
ATOM 685 C C . GLY A 1 84 ? -10.400 12.427 -6.115 1.00 67.88 84 GLY A C 1
ATOM 686 O O . GLY A 1 84 ? -10.621 13.445 -6.756 1.00 67.88 84 GLY A O 1
ATOM 687 N N . GLY A 1 85 ? -10.310 11.225 -6.693 1.00 61.88 85 GLY A N 1
ATOM 688 C CA . GLY A 1 85 ? -10.640 10.986 -8.109 1.00 61.88 85 GLY A CA 1
ATOM 689 C C . GLY A 1 85 ? -9.899 11.856 -9.148 1.00 61.88 85 GLY A C 1
ATOM 690 O O . GLY A 1 85 ? -10.295 11.956 -10.306 1.00 61.88 85 GLY A O 1
ATOM 691 N N . THR A 1 86 ? -8.814 12.529 -8.757 1.00 64.44 86 THR A N 1
ATOM 692 C CA . THR A 1 86 ? -8.137 13.499 -9.623 1.00 64.44 86 THR A CA 1
ATOM 693 C C . THR A 1 86 ? -7.438 12.818 -10.799 1.00 64.44 86 THR A C 1
ATOM 695 O O . THR A 1 86 ? -6.875 11.726 -10.666 1.00 64.44 86 THR A O 1
ATOM 698 N N . GLY A 1 87 ? -7.474 13.474 -11.963 1.00 64.25 87 GLY A N 1
ATOM 699 C CA . GLY A 1 87 ? -6.869 12.971 -13.199 1.00 64.25 87 GLY A CA 1
ATOM 700 C C . GLY A 1 87 ? -7.615 11.792 -13.833 1.00 64.25 87 GLY A C 1
ATOM 701 O O . GLY A 1 87 ? -7.050 11.108 -14.672 1.00 64.25 87 GLY A O 1
ATOM 702 N N . GLY A 1 88 ? -8.864 11.526 -13.441 1.00 73.00 88 GLY A N 1
ATOM 703 C CA . GLY A 1 88 ? -9.673 10.448 -14.017 1.00 73.00 88 GLY A CA 1
ATOM 704 C C . GLY A 1 88 ? -9.617 9.132 -13.245 1.00 73.00 88 GLY A C 1
ATOM 705 O O . GLY A 1 88 ? -10.238 8.167 -13.679 1.00 73.00 88 GLY A O 1
ATOM 706 N N . LYS A 1 89 ? -8.918 9.074 -12.105 1.00 81.69 89 LYS A N 1
ATOM 707 C CA . LYS A 1 89 ? -9.087 7.984 -11.129 1.00 81.69 89 LYS A CA 1
ATOM 708 C C . LYS A 1 89 ? -10.489 8.040 -10.530 1.00 81.69 89 LYS A C 1
ATOM 710 O O . LYS A 1 89 ? -11.067 9.118 -10.426 1.00 81.69 89 LYS A O 1
ATOM 715 N N . ILE A 1 90 ? -10.992 6.917 -10.049 1.00 82.56 90 ILE A N 1
ATOM 716 C CA . ILE A 1 90 ? -12.230 6.901 -9.272 1.00 82.56 90 ILE A CA 1
ATOM 717 C C . ILE A 1 90 ? -11.851 7.091 -7.800 1.00 82.56 90 ILE A C 1
ATOM 719 O O . ILE A 1 90 ? -10.820 6.608 -7.329 1.00 82.56 90 ILE A O 1
ATOM 723 N N . SER A 1 91 ? -12.608 7.922 -7.087 1.00 84.19 91 SER A N 1
ATOM 724 C CA . SER A 1 91 ? -12.379 8.134 -5.657 1.00 84.19 91 SER A CA 1
ATOM 725 C C . SER A 1 91 ? -12.793 6.887 -4.878 1.00 84.19 91 SER A C 1
ATOM 727 O O . SER A 1 91 ? -13.841 6.323 -5.164 1.00 84.19 91 SER A O 1
ATOM 729 N N . GLY A 1 92 ? -11.992 6.476 -3.895 1.00 85.69 92 GLY A N 1
ATOM 730 C CA . GLY A 1 92 ? -12.225 5.267 -3.096 1.00 85.69 92 GLY A CA 1
ATOM 731 C C . GLY A 1 92 ? -11.667 3.980 -3.708 1.00 85.69 92 GLY A C 1
ATOM 732 O O . GLY A 1 92 ? -11.434 3.030 -2.970 1.00 85.69 92 GLY A O 1
ATOM 733 N N . GLU A 1 93 ? -11.362 3.957 -5.008 1.00 92.56 93 GLU A N 1
ATOM 734 C CA . GLU A 1 93 ? -10.764 2.772 -5.627 1.00 92.56 93 GLU A CA 1
ATOM 735 C C . GLU A 1 93 ? -9.307 2.557 -5.209 1.00 92.56 93 GLU A C 1
ATOM 737 O O . GLU A 1 93 ? -8.542 3.512 -5.004 1.00 92.56 93 GLU A O 1
ATOM 742 N N . TRP A 1 94 ? -8.946 1.280 -5.131 1.00 96.31 94 TRP A N 1
ATOM 743 C CA . TRP A 1 94 ? -7.626 0.756 -4.825 1.00 96.31 94 TRP A CA 1
ATOM 744 C C . TRP A 1 94 ? -6.727 0.760 -6.052 1.00 96.31 94 TRP A C 1
ATOM 746 O O . TRP A 1 94 ? -7.109 0.326 -7.138 1.00 96.31 94 TRP A O 1
ATOM 756 N N . TYR A 1 95 ? -5.495 1.221 -5.862 1.00 95.69 95 TYR A N 1
ATOM 757 C CA . TYR A 1 95 ? -4.494 1.274 -6.913 1.00 95.69 95 TYR A CA 1
ATOM 758 C C . TYR A 1 95 ? -3.110 0.879 -6.378 1.00 95.69 95 TYR A C 1
ATOM 760 O O . TYR A 1 95 ? -2.738 1.319 -5.284 1.00 95.69 95 TYR A O 1
ATOM 768 N N . PRO A 1 96 ? -2.317 0.119 -7.154 1.00 96.31 96 PRO A N 1
ATOM 769 C CA . PRO A 1 96 ? -0.939 -0.180 -6.800 1.00 96.31 96 PRO A CA 1
ATOM 770 C C . PRO A 1 96 ? -0.034 1.041 -7.002 1.00 96.31 96 PRO A C 1
ATOM 772 O O . PRO A 1 96 ? -0.275 1.907 -7.854 1.00 96.31 96 PRO A O 1
ATOM 775 N N . PHE A 1 97 ? 1.038 1.110 -6.224 1.00 94.31 97 PHE A N 1
ATOM 776 C CA . PHE A 1 97 ? 2.089 2.117 -6.367 1.00 94.31 97 PHE A CA 1
ATOM 777 C C . PHE A 1 97 ? 3.455 1.505 -6.039 1.00 94.31 97 PHE A C 1
ATOM 779 O O . PHE A 1 97 ? 3.533 0.367 -5.597 1.00 94.31 97 PHE A O 1
ATOM 786 N N . PHE A 1 98 ? 4.542 2.222 -6.314 1.00 93.50 98 PHE A N 1
ATOM 787 C CA . PHE A 1 98 ? 5.888 1.637 -6.369 1.00 93.50 98 PHE A CA 1
ATOM 788 C C . PHE A 1 98 ? 6.949 2.475 -5.656 1.00 93.50 98 PHE A C 1
ATOM 790 O O . PHE A 1 98 ? 8.118 2.471 -6.029 1.00 93.50 98 PHE A O 1
ATOM 797 N N . GLY A 1 99 ? 6.522 3.231 -4.649 1.00 86.19 99 GLY A N 1
ATOM 798 C CA . GLY A 1 99 ? 7.405 4.023 -3.806 1.00 86.19 99 GLY A CA 1
ATOM 799 C C . GLY A 1 99 ? 6.803 5.364 -3.419 1.00 86.19 99 GLY A C 1
ATOM 800 O O . GLY A 1 99 ? 5.719 5.747 -3.869 1.00 86.19 99 GLY A O 1
ATOM 801 N N . ASN A 1 100 ? 7.533 6.096 -2.588 1.00 78.00 100 ASN A N 1
ATOM 802 C CA . ASN A 1 100 ? 7.165 7.435 -2.160 1.00 78.00 100 ASN A CA 1
ATOM 803 C C . ASN A 1 100 ? 8.374 8.360 -2.246 1.00 78.00 100 ASN A C 1
ATOM 805 O O . ASN A 1 100 ? 9.478 7.990 -1.854 1.00 78.00 100 ASN A O 1
ATOM 809 N N . ALA A 1 101 ? 8.135 9.569 -2.732 1.00 69.00 101 ALA A N 1
ATOM 810 C CA . ALA A 1 101 ? 9.078 10.666 -2.699 1.00 69.00 101 ALA A CA 1
ATOM 811 C C . ALA A 1 101 ? 8.416 11.860 -1.995 1.00 69.00 101 ALA A C 1
ATOM 813 O O . ALA A 1 101 ? 7.699 12.674 -2.587 1.00 69.00 101 ALA A O 1
ATOM 814 N N . GLY A 1 102 ? 8.597 11.924 -0.674 1.00 66.00 102 GLY A N 1
ATOM 815 C CA . GLY A 1 102 ? 7.953 12.921 0.180 1.00 66.00 102 GLY A CA 1
ATOM 816 C C . GLY A 1 102 ? 6.431 12.752 0.242 1.00 66.00 102 GLY A C 1
ATOM 817 O O . GLY A 1 102 ? 5.928 11.899 0.964 1.00 66.00 102 GLY A O 1
ATOM 818 N N . ALA A 1 103 ? 5.694 13.610 -0.470 1.00 64.31 103 ALA A N 1
ATOM 819 C CA . ALA A 1 103 ? 4.227 13.564 -0.544 1.00 64.31 103 ALA A CA 1
ATOM 820 C C . ALA A 1 103 ? 3.702 12.867 -1.816 1.00 64.31 103 ALA A C 1
ATOM 822 O O . ALA A 1 103 ? 2.481 12.788 -2.024 1.00 64.31 103 ALA A O 1
ATOM 823 N N . TRP A 1 104 ? 4.609 12.415 -2.686 1.00 72.38 104 TRP A N 1
ATOM 824 C CA . TRP A 1 104 ? 4.306 11.879 -4.006 1.00 72.38 104 TRP A CA 1
ATOM 825 C C . TRP A 1 104 ? 4.454 10.366 -4.055 1.00 72.38 104 TRP A C 1
ATOM 827 O O . TRP A 1 104 ? 5.549 9.828 -3.949 1.00 72.38 104 TRP A O 1
ATOM 837 N N . LEU A 1 105 ? 3.344 9.688 -4.343 1.00 85.69 105 LEU A N 1
ATOM 838 C CA . LEU A 1 105 ? 3.367 8.272 -4.686 1.00 85.69 105 LEU A CA 1
ATOM 839 C C . LEU A 1 105 ? 3.992 8.087 -6.070 1.00 85.69 105 LEU A C 1
ATOM 841 O O . LEU A 1 105 ? 3.506 8.662 -7.054 1.00 85.69 105 LEU A O 1
ATOM 845 N N . ILE A 1 106 ? 5.023 7.254 -6.155 1.00 87.94 106 ILE A N 1
ATOM 846 C CA . ILE A 1 106 ? 5.625 6.839 -7.418 1.00 87.94 106 ILE A CA 1
ATOM 847 C C . ILE A 1 106 ? 4.693 5.811 -8.047 1.00 87.94 106 ILE A C 1
ATOM 849 O O . ILE A 1 106 ? 4.502 4.708 -7.551 1.00 87.94 106 ILE A O 1
ATOM 853 N N . LYS A 1 107 ? 4.059 6.205 -9.143 1.00 87.06 107 LYS A N 1
ATOM 854 C CA . LYS A 1 107 ? 3.124 5.394 -9.926 1.00 87.06 107 LYS A CA 1
ATOM 855 C C . LYS A 1 107 ? 3.247 5.806 -11.386 1.00 87.06 107 LYS A C 1
ATOM 857 O O . LYS A 1 107 ? 3.689 6.929 -11.651 1.00 87.06 107 LYS A O 1
ATOM 862 N N . GLY A 1 108 ? 2.861 4.954 -12.329 1.00 85.81 108 GLY A N 1
ATOM 863 C CA . GLY A 1 108 ? 2.869 5.308 -13.750 1.00 85.81 108 GLY A CA 1
ATOM 864 C C . GLY A 1 108 ? 1.749 6.266 -14.143 1.00 85.81 108 GLY A C 1
ATOM 865 O O . GLY A 1 108 ? 1.202 7.011 -13.316 1.00 85.81 108 GLY A O 1
ATOM 866 N N . ASN A 1 109 ? 1.460 6.311 -15.442 1.00 87.31 109 ASN A N 1
ATOM 867 C CA . ASN A 1 109 ? 0.345 7.101 -15.951 1.00 87.31 109 ASN A CA 1
ATOM 868 C C . ASN A 1 109 ? -1.000 6.487 -15.511 1.00 87.31 109 ASN A C 1
ATOM 870 O O . ASN A 1 109 ? -1.064 5.388 -14.962 1.00 87.31 109 ASN A O 1
ATOM 874 N N . ILE A 1 110 ? -2.076 7.247 -15.688 1.00 87.56 110 ILE A N 1
ATOM 875 C CA . ILE A 1 110 ? -3.393 6.895 -15.146 1.00 87.56 110 ILE A CA 1
ATOM 876 C C . ILE A 1 110 ? -4.023 5.726 -15.907 1.00 87.56 110 ILE A C 1
ATOM 878 O O . ILE A 1 110 ? -4.672 4.888 -15.285 1.00 87.56 110 ILE A O 1
ATOM 882 N N . GLU A 1 111 ? -3.785 5.637 -17.213 1.00 89.19 111 GLU A N 1
ATOM 883 C CA . GLU A 1 111 ? -4.318 4.562 -18.049 1.00 89.19 111 GLU A CA 1
ATOM 884 C C . GLU A 1 111 ? -3.677 3.212 -17.720 1.00 89.19 111 GLU A C 1
ATOM 886 O O . GLU A 1 111 ? -4.368 2.199 -17.637 1.00 89.19 111 GLU A O 1
ATOM 891 N N . ASP A 1 112 ? -2.374 3.181 -17.456 1.00 91.25 112 ASP A N 1
ATOM 892 C CA . ASP A 1 112 ? -1.700 1.966 -17.001 1.00 91.25 112 ASP A CA 1
ATOM 893 C C . ASP A 1 112 ? -2.140 1.599 -15.589 1.00 91.25 112 ASP A C 1
ATOM 895 O O . ASP A 1 112 ? -2.507 0.455 -15.341 1.00 91.25 112 ASP A O 1
ATOM 899 N N . LEU A 1 113 ? -2.201 2.577 -14.685 1.00 91.31 113 LEU A N 1
ATOM 900 C CA . LEU A 1 113 ? -2.636 2.372 -13.305 1.00 91.31 113 LEU A CA 1
ATOM 901 C C . LEU A 1 113 ? -4.020 1.706 -13.223 1.00 91.31 113 LEU A C 1
ATOM 903 O O . LEU A 1 113 ? -4.196 0.754 -12.470 1.00 91.31 113 LEU A O 1
ATOM 907 N N . LYS A 1 114 ? -4.992 2.184 -14.009 1.00 91.50 114 LYS A N 1
ATOM 908 C CA . LYS A 1 114 ? -6.358 1.630 -14.063 1.00 91.50 114 LYS A CA 1
ATOM 909 C C . LYS A 1 114 ? -6.420 0.194 -14.578 1.00 91.50 114 LYS A C 1
ATOM 911 O O . LYS A 1 114 ? -7.350 -0.538 -14.252 1.00 91.50 114 LYS A O 1
ATOM 916 N N . ARG A 1 115 ? -5.450 -0.196 -15.402 1.00 92.88 115 ARG A N 1
ATOM 917 C CA . ARG A 1 115 ? -5.354 -1.525 -16.014 1.00 92.88 115 ARG A CA 1
ATOM 918 C C . ARG A 1 115 ? -4.436 -2.465 -15.230 1.00 92.88 115 ARG A C 1
ATOM 920 O O . ARG A 1 115 ? -4.019 -3.476 -15.785 1.00 92.88 115 ARG A O 1
ATOM 927 N N . GLY A 1 116 ? -4.042 -2.115 -14.001 1.00 94.88 116 GLY A N 1
ATOM 928 C CA . GLY A 1 116 ? -3.057 -2.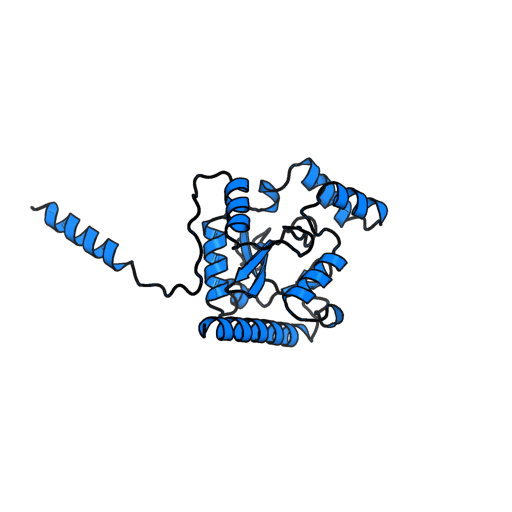895 -13.244 1.00 94.88 116 GLY A CA 1
ATOM 929 C C . GLY A 1 116 ? -1.710 -2.998 -13.968 1.00 94.88 116 GLY A C 1
ATOM 930 O O . GLY A 1 116 ? -1.033 -4.013 -13.880 1.00 94.88 116 GLY A O 1
ATOM 931 N N . TYR A 1 117 ? -1.341 -1.980 -14.751 1.00 95.12 117 TYR A N 1
ATOM 932 C CA . TYR A 1 117 ? -0.144 -1.942 -15.601 1.00 95.12 117 TYR A CA 1
ATOM 933 C C . TYR A 1 117 ? -0.065 -3.065 -16.650 1.00 95.12 117 TYR A C 1
ATOM 935 O O . TYR A 1 117 ? 1.020 -3.410 -17.117 1.00 95.12 117 TYR A O 1
ATOM 943 N N . GLY A 1 118 ? -1.214 -3.635 -17.032 1.00 94.25 118 GLY A N 1
ATOM 944 C CA . GLY A 1 118 ? -1.273 -4.789 -17.931 1.00 94.25 118 GLY A CA 1
ATOM 945 C C . GLY A 1 118 ? -0.834 -6.103 -17.275 1.00 94.25 118 GLY A C 1
ATOM 946 O O . GLY A 1 118 ? -0.570 -7.064 -17.990 1.00 94.25 118 GLY A O 1
ATOM 947 N N . ILE A 1 119 ? -0.740 -6.141 -15.942 1.00 95.69 119 ILE A N 1
ATOM 948 C CA . ILE A 1 119 ? -0.479 -7.343 -15.146 1.00 95.69 119 ILE A CA 1
ATOM 949 C C . ILE A 1 119 ? -1.825 -7.815 -14.592 1.00 95.69 119 ILE A C 1
ATOM 951 O O . ILE A 1 119 ? -2.479 -7.088 -13.838 1.00 95.69 119 ILE A O 1
ATOM 955 N N . ALA A 1 120 ? -2.261 -9.003 -15.007 1.00 95.38 120 ALA A N 1
ATOM 956 C CA . ALA A 1 120 ? -3.614 -9.488 -14.752 1.00 95.38 120 ALA A CA 1
ATOM 957 C C . ALA A 1 120 ? -3.884 -9.681 -13.252 1.00 95.38 120 ALA A C 1
ATOM 959 O O . ALA A 1 120 ? -4.913 -9.241 -12.749 1.00 95.38 120 ALA A O 1
ATOM 960 N N . GLU A 1 121 ? -2.896 -10.198 -12.527 1.00 96.94 121 GLU A N 1
ATOM 961 C CA . GLU A 1 121 ? -2.904 -10.384 -11.078 1.00 96.94 121 GLU A CA 1
ATOM 962 C C . GLU A 1 121 ? -3.114 -9.056 -10.336 1.00 96.94 121 GLU A C 1
ATOM 964 O O . GLU A 1 121 ? -3.891 -8.972 -9.387 1.00 96.94 121 GLU A O 1
ATOM 969 N N . LEU A 1 122 ? -2.464 -7.975 -10.790 1.00 97.69 122 LEU A N 1
ATOM 970 C CA . LEU A 1 122 ? -2.657 -6.657 -10.182 1.00 97.69 122 LEU A CA 1
ATOM 971 C C . LEU A 1 122 ? -4.071 -6.138 -10.431 1.00 97.69 122 LEU A C 1
ATOM 973 O O . LEU A 1 122 ? -4.660 -5.539 -9.533 1.00 97.69 122 LEU A O 1
ATOM 977 N N . LYS A 1 123 ? -4.617 -6.356 -11.633 1.00 97.25 123 LYS A N 1
ATOM 978 C CA . LYS A 1 123 ? -5.986 -5.941 -11.952 1.00 97.25 123 LYS A CA 1
ATOM 979 C C . LYS A 1 123 ? -7.013 -6.725 -11.134 1.00 97.25 123 LYS A C 1
ATOM 981 O O . LYS A 1 123 ? -7.932 -6.112 -10.597 1.00 97.25 123 LYS A O 1
ATOM 986 N N . GLU A 1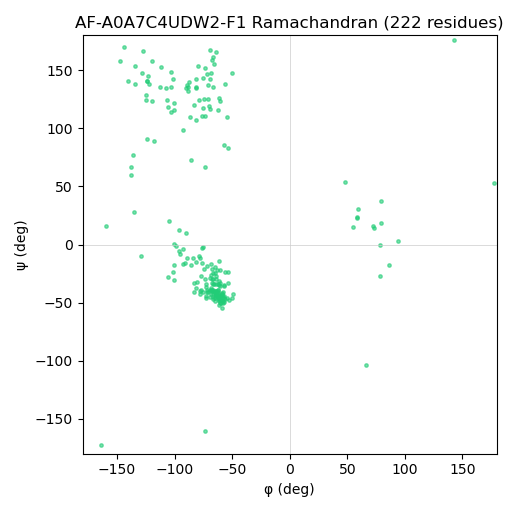 124 ? -6.826 -8.031 -10.990 1.00 97.56 124 GLU A N 1
ATOM 987 C CA . GLU A 1 124 ? -7.697 -8.884 -10.182 1.00 97.56 124 GLU A CA 1
ATOM 988 C C . GLU A 1 124 ? -7.657 -8.490 -8.701 1.00 97.56 124 GLU A C 1
ATOM 990 O O . GLU A 1 124 ? -8.712 -8.319 -8.092 1.00 97.56 124 GLU A O 1
ATOM 995 N N . MET A 1 125 ? -6.470 -8.227 -8.138 1.00 98.38 125 MET A N 1
ATOM 996 C CA . MET A 1 125 ? -6.349 -7.708 -6.771 1.00 98.38 125 MET A CA 1
ATOM 997 C C . MET A 1 125 ? -7.061 -6.355 -6.617 1.00 98.38 125 MET A C 1
ATOM 999 O O . MET A 1 125 ? -7.796 -6.154 -5.653 1.00 98.38 125 MET A O 1
ATOM 1003 N N . MET A 1 126 ? -6.902 -5.426 -7.570 1.00 97.94 126 MET A N 1
ATOM 1004 C CA . MET A 1 126 ? -7.624 -4.144 -7.539 1.00 97.94 126 MET A CA 1
ATOM 1005 C C . MET A 1 126 ? -9.140 -4.352 -7.488 1.00 97.94 126 MET A C 1
ATOM 1007 O O . MET A 1 126 ? -9.811 -3.757 -6.646 1.00 97.94 126 MET A O 1
ATOM 1011 N N . ASP A 1 127 ? -9.681 -5.196 -8.365 1.00 97.31 127 ASP A N 1
ATOM 1012 C CA . ASP A 1 127 ? -11.122 -5.452 -8.453 1.00 97.31 127 ASP A CA 1
ATOM 1013 C C . ASP A 1 127 ? -11.655 -6.151 -7.205 1.00 97.31 127 ASP A C 1
ATOM 1015 O O . ASP A 1 127 ? -12.725 -5.802 -6.693 1.00 97.31 127 ASP A O 1
ATOM 1019 N N . TYR A 1 128 ? -10.876 -7.086 -6.671 1.00 97.75 128 TYR A N 1
ATOM 1020 C CA . TYR A 1 128 ? -11.175 -7.762 -5.423 1.00 97.75 128 TYR A CA 1
ATOM 1021 C C . TYR A 1 128 ? -11.233 -6.784 -4.245 1.00 97.75 128 TYR A C 1
ATOM 1023 O O . TYR A 1 128 ? -12.210 -6.790 -3.491 1.00 97.75 128 TYR A O 1
ATOM 1031 N N . LEU A 1 129 ? -10.246 -5.895 -4.104 1.00 97.69 129 LEU A N 1
ATOM 1032 C CA . LEU A 1 129 ? -10.236 -4.886 -3.043 1.00 97.69 129 LEU A CA 1
ATOM 1033 C C . LEU A 1 129 ? -11.350 -3.850 -3.227 1.00 97.69 129 LEU A C 1
ATOM 1035 O O . LEU A 1 129 ? -12.009 -3.487 -2.256 1.00 97.69 129 LEU A O 1
ATOM 1039 N N . ASN A 1 130 ? -11.632 -3.420 -4.458 1.00 96.31 130 ASN A N 1
ATOM 1040 C CA . ASN A 1 130 ? -12.754 -2.522 -4.758 1.00 96.31 130 ASN A CA 1
ATOM 1041 C C . ASN A 1 130 ? -14.109 -3.154 -4.409 1.00 96.31 130 ASN A C 1
ATOM 1043 O O . ASN A 1 130 ? -15.027 -2.458 -3.981 1.00 96.31 130 ASN A O 1
ATOM 1047 N N . THR A 1 131 ? -14.232 -4.472 -4.566 1.00 95.19 131 THR A N 1
ATOM 1048 C CA . THR A 1 131 ? -15.459 -5.217 -4.262 1.00 95.19 131 THR A CA 1
ATOM 1049 C C . THR A 1 131 ? -15.639 -5.464 -2.767 1.00 95.19 131 THR A C 1
ATOM 1051 O O . THR A 1 131 ? -16.764 -5.400 -2.268 1.00 95.19 131 THR A O 1
ATOM 1054 N N . ASN A 1 132 ? -14.554 -5.782 -2.058 1.00 95.38 132 ASN A N 1
ATOM 1055 C CA . ASN A 1 132 ? -14.609 -6.235 -0.666 1.00 95.38 132 ASN A CA 1
ATOM 1056 C C . ASN A 1 132 ? -14.275 -5.144 0.353 1.00 95.38 132 ASN A C 1
ATOM 1058 O O . ASN A 1 132 ? -14.633 -5.295 1.516 1.00 95.38 132 ASN A O 1
ATOM 1062 N N . LEU A 1 133 ? -13.646 -4.044 -0.061 1.00 95.12 133 LEU A N 1
ATOM 1063 C CA . LEU A 1 133 ? -13.348 -2.859 0.750 1.00 95.12 133 LEU A CA 1
ATOM 1064 C C . LEU A 1 133 ? -13.619 -1.556 -0.040 1.00 95.12 133 LEU A C 1
ATOM 1066 O O . LEU A 1 133 ? -12.694 -0.765 -0.259 1.00 95.12 133 LEU A O 1
ATOM 1070 N N . PRO A 1 134 ? -14.861 -1.306 -0.497 1.00 92.62 134 PRO A N 1
ATOM 1071 C CA . PRO A 1 134 ? -15.201 -0.085 -1.235 1.00 92.62 134 PRO A CA 1
ATOM 1072 C C . PRO A 1 134 ? -15.126 1.185 -0.374 1.00 92.62 134 PRO A C 1
ATOM 1074 O O . PRO A 1 134 ? -15.023 2.297 -0.899 1.00 92.62 134 PRO A O 1
ATOM 1077 N N . GLU A 1 135 ? -15.207 1.057 0.950 1.00 91.56 135 GLU A N 1
ATOM 1078 C CA . GLU A 1 135 ? -15.176 2.192 1.861 1.00 91.56 135 GLU A CA 1
ATOM 1079 C C . GLU A 1 135 ? -13.763 2.763 2.017 1.00 91.56 135 GLU A C 1
ATOM 1081 O O . GLU A 1 135 ? -12.770 2.040 2.073 1.00 91.56 135 GLU A O 1
ATOM 1086 N N . TYR A 1 136 ? -13.660 4.090 2.129 1.00 90.94 136 TYR A N 1
ATOM 1087 C CA . TYR A 1 136 ? -12.363 4.753 2.246 1.00 90.94 136 TYR A CA 1
ATOM 1088 C C . TYR A 1 136 ? -11.692 4.449 3.598 1.00 90.94 136 TYR A C 1
ATOM 1090 O O . TYR A 1 136 ? -12.186 4.862 4.653 1.00 90.94 136 TYR A O 1
ATOM 1098 N N . LEU A 1 137 ? -10.541 3.779 3.557 1.00 91.62 137 LEU A N 1
ATOM 1099 C CA . LEU A 1 137 ? -9.767 3.248 4.677 1.00 91.62 137 LEU A CA 1
ATOM 1100 C C . LEU A 1 137 ? -9.481 4.325 5.714 1.00 91.62 137 LEU A C 1
ATOM 1102 O O . LEU A 1 137 ? -9.767 4.135 6.886 1.00 91.62 137 LEU A O 1
ATOM 1106 N N . TYR A 1 138 ? -9.017 5.503 5.294 1.00 89.69 138 TYR A N 1
ATOM 1107 C CA . TYR A 1 138 ? -8.722 6.598 6.225 1.00 89.69 138 TYR A CA 1
ATOM 1108 C C . TYR A 1 138 ? -9.927 7.001 7.085 1.00 89.69 138 TYR A C 1
ATOM 1110 O O . TYR A 1 138 ? -9.772 7.351 8.254 1.00 89.69 138 TYR A O 1
ATOM 1118 N N . ASN A 1 139 ? -11.136 6.950 6.523 1.00 90.25 139 ASN A N 1
ATOM 1119 C CA . ASN A 1 139 ? -12.338 7.363 7.239 1.00 90.25 139 ASN A CA 1
ATOM 1120 C C . ASN A 1 139 ? -12.858 6.288 8.191 1.00 90.25 139 ASN A C 1
ATOM 1122 O O . ASN A 1 139 ? -13.409 6.659 9.227 1.00 90.25 139 ASN A O 1
ATOM 1126 N N . ASN A 1 140 ? -12.676 5.014 7.839 1.00 91.94 140 ASN A N 1
ATOM 1127 C CA . ASN A 1 140 ? -13.285 3.877 8.531 1.00 91.94 140 ASN A CA 1
ATOM 1128 C C . ASN A 1 140 ? -12.321 3.147 9.477 1.00 91.94 140 ASN A C 1
ATOM 1130 O O . ASN A 1 140 ? -12.770 2.545 10.446 1.00 91.94 140 ASN A O 1
ATOM 1134 N N . LEU A 1 141 ? -11.011 3.252 9.240 1.00 91.12 141 LEU A N 1
ATOM 1135 C CA . LEU A 1 141 ? -9.973 2.686 10.103 1.00 91.12 141 LEU A CA 1
ATOM 1136 C C . LEU A 1 141 ? -9.641 3.596 11.290 1.00 91.12 141 LEU A C 1
ATOM 1138 O O . LEU A 1 141 ? -9.281 3.117 12.359 1.00 91.12 141 LEU A O 1
ATOM 1142 N N . LEU A 1 142 ? -9.717 4.918 11.103 1.00 89.50 142 LEU A N 1
ATOM 1143 C CA . LEU A 1 142 ? -9.244 5.880 12.096 1.00 89.50 142 LEU A CA 1
ATOM 1144 C C . LEU A 1 142 ? -10.389 6.522 12.879 1.00 89.50 142 LEU A C 1
ATOM 1146 O O . LEU A 1 142 ? -11.348 7.048 12.306 1.00 89.50 142 LEU A O 1
ATOM 1150 N N . THR A 1 143 ? -10.207 6.608 14.192 1.00 88.81 143 THR A N 1
ATOM 1151 C CA . THR A 1 143 ? -10.999 7.488 15.059 1.00 88.81 143 THR A CA 1
ATOM 1152 C C . THR A 1 143 ? -10.717 8.964 14.760 1.00 88.81 143 THR A C 1
ATOM 1154 O O . THR A 1 143 ? -9.678 9.327 14.202 1.00 88.81 143 THR A O 1
ATOM 1157 N N . ASP A 1 144 ? -11.611 9.858 15.184 1.00 88.50 144 ASP A N 1
ATOM 1158 C CA . ASP A 1 144 ? -11.408 11.304 15.025 1.00 88.50 144 ASP A CA 1
ATOM 1159 C C . ASP A 1 144 ? -10.163 11.818 15.760 1.00 88.50 144 ASP A C 1
ATOM 1161 O O . ASP A 1 144 ? -9.511 12.759 15.302 1.00 88.50 144 ASP A O 1
ATOM 1165 N N . GLU A 1 145 ? -9.798 11.197 16.884 1.00 85.25 145 GLU A N 1
ATOM 1166 C CA . GLU A 1 145 ? -8.559 11.514 17.593 1.00 85.25 145 GLU A CA 1
ATOM 1167 C C . GLU A 1 145 ? -7.331 11.122 16.763 1.00 85.25 145 GLU A C 1
ATOM 1169 O O . GLU A 1 145 ? -6.415 11.932 16.599 1.00 85.25 145 GLU A O 1
ATOM 1174 N N . GLN A 1 146 ? -7.330 9.926 16.169 1.00 86.50 146 GLN A N 1
ATOM 1175 C CA . GLN A 1 146 ? -6.239 9.478 15.302 1.00 86.50 146 GLN A CA 1
ATOM 1176 C C . GLN A 1 146 ? -6.117 10.350 14.049 1.00 86.50 146 GLN A C 1
ATOM 1178 O O . GLN A 1 146 ? -5.013 10.781 13.717 1.00 86.50 146 GLN A O 1
ATOM 1183 N N . LYS A 1 147 ? -7.237 10.712 13.408 1.00 86.81 147 LYS A N 1
ATOM 1184 C CA . LYS A 1 147 ? -7.254 11.641 12.261 1.00 86.81 147 LYS A CA 1
ATOM 1185 C C . LYS A 1 147 ? -6.621 12.987 12.622 1.00 86.81 147 LYS A C 1
ATOM 1187 O O . LYS A 1 147 ? -5.765 13.491 11.890 1.00 86.81 147 LYS A O 1
ATOM 1192 N N . LYS A 1 148 ? -6.977 13.552 13.783 1.00 83.19 148 LYS A N 1
ATOM 1193 C CA . LYS A 1 148 ? -6.360 14.785 14.309 1.00 83.19 148 LYS A CA 1
ATOM 1194 C C . LYS A 1 148 ? -4.862 14.607 14.561 1.00 83.19 148 LYS A C 1
ATOM 1196 O O . LYS A 1 148 ? -4.077 15.487 14.208 1.00 83.19 148 LYS A O 1
ATOM 1201 N N . SER A 1 149 ? -4.466 13.479 15.144 1.00 81.12 149 SER A N 1
ATOM 1202 C CA . SER A 1 149 ? -3.068 13.149 15.432 1.00 81.12 149 SER A CA 1
ATOM 1203 C C . SER A 1 149 ? -2.218 13.072 14.155 1.00 81.12 149 SER A C 1
ATOM 1205 O O . SER A 1 149 ? -1.185 13.7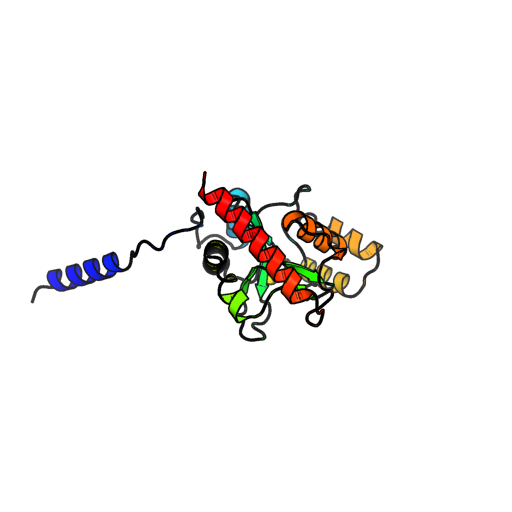37 14.057 1.00 81.12 149 SER A O 1
ATOM 1207 N N . PHE A 1 150 ? -2.697 12.349 13.139 1.00 80.62 150 PHE A N 1
ATOM 1208 C CA . PHE A 1 150 ? -2.013 12.166 11.852 1.00 80.62 150 PHE A CA 1
ATOM 1209 C C . PHE A 1 150 ? -1.944 13.452 11.026 1.00 80.62 150 PHE A C 1
ATOM 1211 O O . PHE A 1 150 ? -0.914 13.757 10.420 1.00 80.62 150 PHE A O 1
ATOM 1218 N N . SER A 1 151 ? -3.015 14.249 11.033 1.00 75.00 151 SER A N 1
ATOM 1219 C CA . SER A 1 151 ? -2.990 15.575 10.416 1.00 75.00 151 SER A CA 1
ATOM 1220 C C . SER A 1 151 ? -1.912 16.443 11.07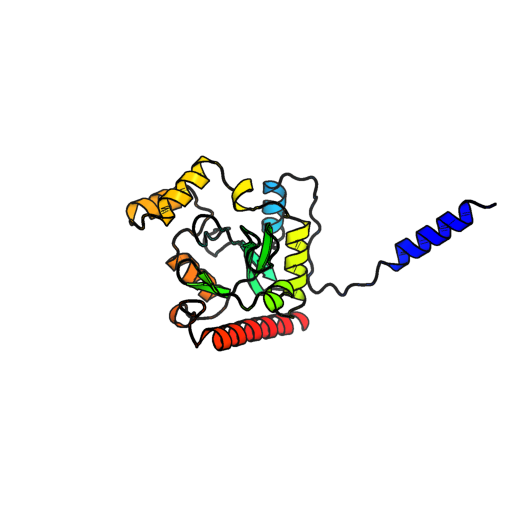4 1.00 75.00 151 SER A C 1
ATOM 1222 O O . SER A 1 151 ? -1.021 16.952 10.405 1.00 75.00 151 SER A O 1
ATOM 1224 N N . ASN A 1 152 ? -1.881 16.534 12.404 1.00 69.62 152 ASN A N 1
ATOM 1225 C CA . ASN A 1 152 ? -0.944 17.417 13.101 1.00 69.62 152 ASN A CA 1
ATOM 1226 C C . ASN A 1 152 ? 0.539 17.018 12.974 1.00 69.62 152 ASN A C 1
ATOM 1228 O O . ASN A 1 152 ? 1.403 17.901 13.038 1.00 69.62 152 ASN A O 1
ATOM 1232 N N . SER A 1 153 ? 0.852 15.726 12.821 1.00 65.81 153 SER A N 1
ATOM 1233 C CA . SER A 1 153 ? 2.234 15.239 12.697 1.00 65.81 153 SER A CA 1
ATOM 1234 C C . SER A 1 153 ? 2.826 15.480 11.309 1.00 65.81 153 SER A C 1
ATOM 1236 O O . SER A 1 153 ? 3.982 15.892 11.203 1.00 65.81 153 SER A O 1
ATOM 1238 N N . THR A 1 154 ? 2.031 15.309 10.250 1.00 58.81 154 THR A N 1
ATOM 1239 C CA . THR A 1 154 ? 2.498 15.479 8.863 1.00 58.81 154 THR A CA 1
ATOM 1240 C C . THR A 1 154 ? 2.873 16.916 8.503 1.00 58.81 154 THR A C 1
ATOM 1242 O O . THR A 1 154 ? 3.747 17.123 7.664 1.00 58.81 154 THR A O 1
ATOM 1245 N N . TRP A 1 155 ? 2.317 17.912 9.198 1.00 49.50 155 TRP A N 1
ATOM 1246 C CA . TRP A 1 155 ? 2.666 19.326 8.999 1.00 49.50 155 TRP A CA 1
ATOM 1247 C C . TRP A 1 155 ? 3.882 19.807 9.804 1.00 49.50 155 TRP A C 1
ATOM 1249 O O . TRP A 1 155 ? 4.433 20.867 9.508 1.00 49.50 155 TRP A O 1
ATOM 1259 N N . LYS A 1 156 ? 4.302 19.083 10.849 1.00 53.94 156 LYS A N 1
ATOM 1260 C CA . LYS A 1 156 ? 5.343 19.535 11.787 1.00 53.94 156 LYS A CA 1
ATOM 1261 C C . LYS A 1 156 ? 6.313 18.390 12.074 1.00 53.94 156 LYS A C 1
ATOM 1263 O O . LYS A 1 156 ? 6.240 17.794 13.147 1.00 53.94 156 LYS A O 1
ATOM 1268 N N . ARG A 1 157 ? 7.231 18.107 11.136 1.00 60.16 157 ARG A N 1
ATOM 1269 C CA . ARG A 1 157 ? 8.379 17.195 11.329 1.00 60.16 157 ARG A CA 1
ATOM 1270 C C . ARG A 1 157 ? 9.240 17.674 12.514 1.00 60.16 157 ARG A C 1
ATOM 1272 O O . ARG A 1 157 ? 10.188 18.432 12.355 1.00 60.16 157 ARG A O 1
ATOM 1279 N N . GLN A 1 158 ? 8.865 17.271 13.722 1.00 62.75 158 GLN A N 1
ATOM 1280 C CA . GLN A 1 158 ? 9.622 17.433 14.961 1.00 62.75 158 GLN A CA 1
ATOM 1281 C C . GLN A 1 158 ? 9.767 16.041 15.576 1.00 62.75 158 GLN A C 1
ATOM 1283 O O . GLN A 1 158 ? 8.756 15.380 15.814 1.00 62.75 158 GLN A O 1
ATOM 1288 N N . VAL A 1 159 ? 11.006 15.616 15.848 1.00 62.28 159 VAL A N 1
ATOM 1289 C CA . VAL A 1 159 ? 11.363 14.253 16.299 1.00 62.28 159 VAL A CA 1
ATOM 1290 C C . VAL A 1 159 ? 10.488 13.770 17.470 1.00 62.28 159 VAL A C 1
ATOM 1292 O O . VAL A 1 159 ? 9.955 12.667 17.424 1.00 62.28 159 VAL A O 1
ATOM 1295 N N . GLY A 1 160 ? 10.214 14.624 18.464 1.00 63.84 160 GLY A N 1
ATOM 1296 C CA . GLY A 1 160 ? 9.359 14.262 19.607 1.00 63.84 160 GLY A CA 1
ATOM 1297 C C . GLY A 1 160 ? 7.869 14.074 19.282 1.00 63.84 160 GLY A C 1
ATOM 1298 O O . GLY A 1 160 ? 7.191 13.285 19.936 1.00 63.84 160 GLY A O 1
ATOM 1299 N N . LYS A 1 161 ? 7.339 14.757 18.257 1.00 71.00 161 LYS A N 1
ATOM 1300 C CA . LYS A 1 161 ? 5.940 14.572 17.832 1.00 71.00 161 LYS A CA 1
ATOM 1301 C C . LYS A 1 161 ? 5.759 13.272 17.066 1.00 71.00 161 LYS A C 1
ATOM 1303 O O . LYS A 1 161 ? 4.773 12.586 17.298 1.00 71.00 161 LYS A O 1
ATOM 1308 N N . ILE A 1 162 ? 6.700 12.931 16.185 1.00 71.56 162 ILE A N 1
ATOM 1309 C CA . ILE A 1 162 ? 6.636 11.694 15.394 1.00 71.56 162 ILE A CA 1
ATOM 1310 C C . ILE A 1 162 ? 6.653 10.476 16.323 1.00 71.56 162 ILE A C 1
ATOM 1312 O O . ILE A 1 162 ? 5.779 9.619 16.200 1.00 71.56 162 ILE A O 1
ATOM 1316 N N . GLN A 1 163 ? 7.556 10.454 17.312 1.00 73.06 163 GLN A N 1
ATOM 1317 C CA . GLN A 1 163 ? 7.624 9.363 18.288 1.00 73.06 163 GLN A CA 1
ATOM 1318 C C . GLN A 1 163 ? 6.305 9.187 19.054 1.00 73.06 163 GLN A C 1
ATOM 1320 O O . GLN A 1 163 ? 5.756 8.092 19.089 1.00 73.06 163 GLN A O 1
ATOM 1325 N N . SER A 1 164 ? 5.731 10.272 19.585 1.00 75.56 164 SER A N 1
ATOM 1326 C CA . SER A 1 164 ? 4.475 10.191 20.342 1.00 75.56 164 SER A CA 1
ATOM 1327 C C . SER A 1 164 ? 3.296 9.670 19.510 1.00 75.56 164 SER A C 1
ATOM 1329 O O . SER A 1 164 ? 2.432 8.972 20.041 1.00 75.56 164 SER A O 1
ATOM 1331 N N . VAL A 1 165 ? 3.230 9.996 18.213 1.00 76.81 165 VAL A N 1
ATOM 1332 C CA . VAL A 1 165 ? 2.176 9.454 17.340 1.00 76.81 165 VAL A CA 1
ATOM 1333 C C . VAL A 1 165 ? 2.417 7.973 17.041 1.00 76.81 165 VAL A C 1
ATOM 1335 O O . VAL A 1 165 ? 1.439 7.224 17.015 1.00 76.81 165 VAL A O 1
ATOM 1338 N N . LYS A 1 166 ? 3.679 7.549 16.881 1.00 79.06 166 LYS A N 1
ATOM 1339 C CA . LYS A 1 166 ? 4.067 6.138 16.708 1.00 79.06 166 LYS A CA 1
ATOM 1340 C C . LYS A 1 166 ? 3.633 5.291 17.900 1.00 79.06 166 LYS A C 1
ATOM 1342 O O . LYS A 1 166 ? 2.939 4.300 17.702 1.00 79.06 166 LYS A O 1
ATOM 1347 N N . ASP A 1 167 ? 3.910 5.741 19.122 1.00 80.25 167 ASP A N 1
ATOM 1348 C CA . ASP A 1 167 ? 3.529 5.018 20.346 1.00 80.25 167 ASP A CA 1
ATOM 1349 C C . ASP A 1 167 ? 2.004 4.833 20.468 1.00 80.25 167 ASP A C 1
ATOM 1351 O O . ASP A 1 167 ? 1.524 3.825 20.979 1.00 80.25 167 ASP A O 1
ATOM 1355 N N . LYS A 1 168 ? 1.224 5.800 19.967 1.00 82.75 168 LYS A N 1
ATOM 1356 C CA . LYS A 1 168 ? -0.246 5.743 19.965 1.00 82.75 168 LYS A CA 1
ATOM 1357 C C . LYS A 1 168 ? -0.840 4.915 18.824 1.00 82.75 168 LYS A C 1
ATOM 1359 O O . LYS A 1 168 ? -2.035 4.639 18.854 1.00 82.75 168 LYS A O 1
ATOM 1364 N N . ASN A 1 169 ? -0.061 4.586 17.795 1.00 86.00 169 ASN A N 1
ATOM 1365 C CA . ASN A 1 169 ? -0.540 3.906 16.589 1.00 86.00 169 ASN A CA 1
ATOM 1366 C C . ASN A 1 169 ? 0.469 2.829 16.162 1.00 86.00 169 ASN A C 1
ATOM 1368 O O . ASN A 1 169 ? 1.094 2.961 15.108 1.00 86.00 169 ASN A O 1
ATOM 1372 N N . PRO A 1 170 ? 0.641 1.772 16.978 1.00 89.19 170 PRO A N 1
ATOM 1373 C CA . PRO A 1 170 ? 1.698 0.782 16.785 1.00 89.19 170 PRO A CA 1
ATOM 1374 C C . PRO A 1 170 ? 1.551 -0.020 15.486 1.00 89.19 170 PRO A C 1
ATOM 1376 O O . PRO A 1 170 ? 2.548 -0.478 14.947 1.00 89.19 170 PRO A O 1
ATOM 1379 N N . GLU A 1 171 ? 0.337 -0.134 14.938 1.00 93.31 171 GLU A N 1
ATOM 1380 C CA . GLU A 1 171 ? 0.076 -0.833 13.671 1.00 93.31 171 GLU A CA 1
ATOM 1381 C C . GLU A 1 171 ? 0.513 -0.034 12.424 1.00 93.31 171 GLU A C 1
ATOM 1383 O O . GLU A 1 171 ? 0.359 -0.519 11.302 1.00 93.31 171 GLU A O 1
ATOM 1388 N N . PHE A 1 172 ? 1.030 1.192 12.585 1.00 92.12 172 PHE A N 1
ATOM 1389 C CA . PHE A 1 172 ? 1.362 2.086 11.476 1.00 92.12 172 PHE A CA 1
ATOM 1390 C C . PHE A 1 172 ? 2.866 2.338 11.325 1.00 92.12 172 PHE A C 1
ATOM 1392 O O . PHE A 1 172 ? 3.562 2.716 12.270 1.00 92.12 172 PHE A O 1
ATOM 1399 N N . ILE A 1 173 ? 3.344 2.278 10.082 1.00 89.75 173 ILE A N 1
ATOM 1400 C CA . ILE A 1 173 ? 4.566 2.958 9.649 1.00 89.75 173 ILE A CA 1
ATOM 1401 C C . ILE A 1 173 ? 4.197 4.414 9.353 1.00 89.75 173 ILE A C 1
ATOM 1403 O O . ILE A 1 173 ? 3.502 4.716 8.378 1.00 89.75 173 ILE A O 1
ATOM 1407 N N . LEU A 1 174 ? 4.629 5.316 10.235 1.00 86.12 174 LEU A N 1
ATOM 1408 C CA . LEU A 1 174 ? 4.293 6.743 10.176 1.00 86.12 174 LEU A CA 1
ATOM 1409 C C . LEU A 1 174 ? 5.444 7.627 9.709 1.00 86.12 174 LEU A C 1
ATOM 1411 O O . LEU A 1 174 ? 5.196 8.716 9.189 1.00 86.12 174 LEU A O 1
ATOM 1415 N N . ASP A 1 175 ? 6.683 7.200 9.948 1.00 82.75 175 ASP A N 1
ATOM 1416 C CA . ASP A 1 175 ? 7.843 7.953 9.502 1.00 82.75 175 ASP A CA 1
ATOM 1417 C C . ASP A 1 175 ? 8.000 7.790 7.977 1.00 82.75 175 ASP A C 1
ATOM 1419 O O . ASP A 1 175 ? 8.018 6.659 7.488 1.00 82.75 175 ASP A O 1
ATOM 1423 N N . PRO A 1 176 ? 8.069 8.887 7.199 1.00 80.06 176 PRO A N 1
ATOM 1424 C CA . PRO A 1 176 ? 8.139 8.788 5.743 1.00 80.06 176 PRO A CA 1
ATOM 1425 C C . PRO A 1 176 ? 9.407 8.107 5.228 1.00 80.06 176 PRO A C 1
ATOM 1427 O O . PRO A 1 176 ? 9.363 7.496 4.160 1.00 80.06 176 PRO A O 1
ATOM 1430 N N . ASP A 1 177 ? 10.516 8.218 5.960 1.00 82.44 177 ASP A N 1
ATOM 1431 C CA . ASP A 1 177 ? 11.788 7.635 5.549 1.00 82.44 177 ASP A CA 1
ATOM 1432 C C . ASP A 1 177 ? 11.750 6.124 5.851 1.00 82.44 177 ASP A C 1
ATOM 1434 O O . ASP A 1 177 ? 12.051 5.318 4.974 1.00 82.44 177 ASP A O 1
ATOM 1438 N N . GLU A 1 178 ? 11.225 5.727 7.020 1.00 87.25 178 GLU A N 1
ATOM 1439 C CA . GLU A 1 178 ? 10.920 4.324 7.364 1.00 87.25 178 GLU A CA 1
ATOM 1440 C C . GLU A 1 178 ? 9.954 3.681 6.350 1.00 87.25 178 GLU A C 1
ATOM 1442 O O . GLU A 1 178 ? 10.180 2.563 5.885 1.00 87.25 178 GLU A O 1
ATOM 1447 N N . ALA A 1 179 ? 8.901 4.400 5.953 1.00 87.81 179 ALA A N 1
ATOM 1448 C CA . ALA A 1 179 ? 7.964 3.958 4.923 1.00 87.81 179 ALA A CA 1
ATOM 1449 C C . ALA A 1 179 ? 8.652 3.769 3.565 1.00 87.81 179 ALA A C 1
ATOM 1451 O O . ALA A 1 179 ? 8.420 2.762 2.892 1.00 87.81 179 ALA A O 1
ATOM 1452 N N . GLY A 1 180 ? 9.481 4.734 3.157 1.00 87.62 180 GLY A N 1
ATOM 1453 C CA . GLY A 1 180 ? 10.241 4.685 1.911 1.00 87.62 180 GLY A CA 1
ATOM 1454 C C . GLY A 1 180 ? 11.182 3.485 1.858 1.00 87.62 180 GLY A C 1
ATOM 1455 O O . GLY A 1 180 ? 11.163 2.746 0.874 1.00 87.62 180 GLY A O 1
ATOM 1456 N N . GLU A 1 181 ? 11.944 3.258 2.928 1.00 90.44 181 GLU A N 1
ATOM 1457 C CA . GLU A 1 181 ? 12.866 2.123 3.046 1.00 90.44 181 GLU A CA 1
ATOM 1458 C C . GLU A 1 181 ? 12.125 0.785 3.044 1.00 90.44 181 GLU A C 1
ATOM 1460 O O . GLU A 1 181 ? 12.517 -0.144 2.335 1.00 90.44 181 GLU A O 1
ATOM 1465 N N . TYR A 1 182 ? 11.011 0.686 3.772 1.00 91.75 182 TYR A N 1
ATOM 1466 C CA . TYR A 1 182 ? 10.202 -0.530 3.783 1.00 91.75 182 TYR A CA 1
ATOM 1467 C C . TYR A 1 182 ? 9.652 -0.864 2.388 1.00 91.75 182 TYR A C 1
ATOM 1469 O O . TYR A 1 182 ? 9.783 -1.997 1.925 1.00 91.75 182 TYR A O 1
ATOM 1477 N N . MET A 1 183 ? 9.110 0.124 1.669 1.00 91.50 183 MET A N 1
ATOM 1478 C CA . MET A 1 183 ? 8.628 -0.080 0.297 1.00 91.50 183 MET A CA 1
ATOM 1479 C C . MET A 1 183 ? 9.751 -0.444 -0.676 1.00 91.50 183 MET A C 1
ATOM 1481 O O . MET A 1 183 ? 9.569 -1.319 -1.522 1.00 91.50 183 MET A O 1
ATOM 1485 N N . ALA A 1 184 ? 10.912 0.200 -0.546 1.00 92.50 184 ALA A N 1
ATOM 1486 C CA . ALA A 1 184 ? 12.088 -0.110 -1.348 1.00 92.50 184 ALA A CA 1
ATOM 1487 C C . ALA A 1 184 ? 12.536 -1.561 -1.140 1.00 92.50 184 ALA A C 1
ATOM 1489 O O . ALA A 1 184 ? 12.752 -2.293 -2.110 1.00 92.50 184 ALA A O 1
ATOM 1490 N N . LYS A 1 185 ? 12.563 -2.008 0.119 1.00 93.75 185 LYS A N 1
ATOM 1491 C CA . LYS A 1 185 ? 12.879 -3.385 0.497 1.00 93.75 185 LYS A CA 1
ATOM 1492 C C . LYS A 1 185 ? 11.924 -4.397 -0.141 1.00 93.75 185 LYS A C 1
ATOM 1494 O O . LYS A 1 185 ? 12.403 -5.306 -0.816 1.00 93.75 185 LYS A O 1
ATOM 1499 N N . ILE A 1 186 ? 10.606 -4.249 0.031 1.00 93.75 186 ILE A N 1
ATOM 1500 C CA . ILE A 1 186 ? 9.634 -5.247 -0.469 1.00 93.75 186 ILE A CA 1
ATOM 1501 C C . ILE A 1 186 ? 9.578 -5.290 -2.006 1.00 93.75 186 ILE A C 1
ATOM 1503 O O . ILE A 1 186 ? 9.429 -6.357 -2.602 1.00 93.75 186 ILE A O 1
ATOM 1507 N N . LEU A 1 187 ? 9.777 -4.146 -2.672 1.00 94.00 187 LEU A N 1
ATOM 1508 C CA . LEU A 1 187 ? 9.791 -4.063 -4.136 1.00 94.00 187 LEU A CA 1
ATOM 1509 C C . LEU A 1 187 ? 11.162 -4.411 -4.743 1.00 94.00 187 LEU A C 1
ATOM 1511 O O . LEU A 1 187 ? 11.255 -4.654 -5.947 1.00 94.00 187 LEU A O 1
ATOM 1515 N N . GLY A 1 188 ? 12.212 -4.515 -3.924 1.00 93.25 188 GLY A N 1
ATOM 1516 C CA . GLY A 1 188 ? 13.543 -4.962 -4.336 1.00 93.25 188 GLY A CA 1
ATOM 1517 C C . GLY A 1 188 ? 14.376 -3.893 -5.044 1.00 93.25 188 GLY A C 1
ATOM 1518 O O . GLY A 1 188 ? 15.108 -4.215 -5.979 1.00 93.25 188 GLY A O 1
ATOM 1519 N N . TYR A 1 189 ? 14.275 -2.634 -4.617 1.00 93.06 189 TYR A N 1
ATOM 1520 C CA . TYR A 1 189 ? 15.105 -1.529 -5.108 1.00 93.06 189 TYR A CA 1
ATOM 1521 C C . TYR A 1 189 ? 15.766 -0.773 -3.944 1.00 93.06 189 TYR A C 1
ATOM 1523 O O . TYR A 1 189 ? 15.404 -0.961 -2.786 1.00 93.06 189 TYR A O 1
ATOM 1531 N N . LYS A 1 190 ? 16.758 0.083 -4.222 1.00 91.50 190 LYS A N 1
ATOM 1532 C CA . LYS A 1 190 ? 17.337 0.973 -3.199 1.00 91.50 190 LYS A CA 1
ATOM 1533 C C . LYS A 1 190 ? 16.585 2.290 -3.176 1.00 91.50 190 LYS A C 1
ATOM 1535 O O . LYS A 1 190 ? 16.411 2.891 -4.232 1.00 91.50 190 LYS A O 1
ATOM 1540 N N . LEU A 1 191 ? 16.227 2.808 -2.002 1.00 89.31 191 LEU A N 1
ATOM 1541 C CA . LEU A 1 191 ? 15.496 4.077 -1.905 1.00 89.31 191 LEU A CA 1
ATOM 1542 C C . LEU A 1 191 ? 16.194 5.238 -2.645 1.00 89.31 191 LEU A C 1
ATOM 1544 O O . LEU A 1 191 ? 15.525 6.071 -3.247 1.00 89.31 191 LEU A O 1
ATOM 1548 N N . SER A 1 192 ? 17.530 5.250 -2.691 1.00 88.62 192 SER A N 1
ATOM 1549 C CA . SER A 1 192 ? 18.326 6.228 -3.453 1.00 88.62 192 SER A CA 1
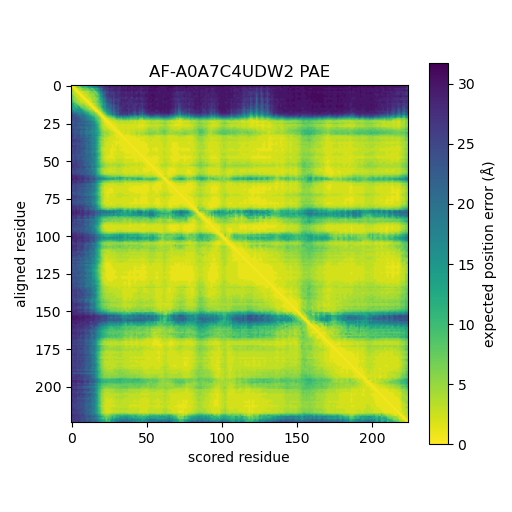ATOM 1550 C C . SER A 1 192 ? 18.083 6.223 -4.967 1.00 88.62 192 SER A C 1
ATOM 1552 O O . SER A 1 192 ? 18.396 7.209 -5.637 1.00 88.62 192 SER A O 1
ATOM 1554 N N . ASP A 1 193 ? 17.567 5.119 -5.504 1.00 88.94 193 ASP A N 1
ATOM 1555 C CA . ASP A 1 193 ? 17.282 4.931 -6.927 1.00 88.94 193 ASP A CA 1
ATOM 1556 C C . ASP A 1 193 ? 15.860 5.393 -7.280 1.00 88.94 193 ASP A C 1
ATOM 1558 O O . ASP A 1 193 ? 15.531 5.526 -8.461 1.00 88.94 193 ASP A O 1
ATOM 1562 N N . ALA A 1 194 ? 15.024 5.653 -6.267 1.00 89.44 194 ALA A N 1
ATOM 1563 C CA . ALA A 1 194 ? 13.661 6.114 -6.452 1.00 89.44 194 ALA A CA 1
ATOM 1564 C C . ALA A 1 194 ? 13.635 7.529 -7.067 1.00 89.44 194 ALA A C 1
ATOM 1566 O O . ALA A 1 194 ? 14.357 8.423 -6.609 1.00 89.44 194 ALA A O 1
ATOM 1567 N N . PRO A 1 195 ? 12.773 7.766 -8.070 1.00 89.81 195 PRO A N 1
ATOM 1568 C CA . PRO A 1 195 ? 12.523 9.091 -8.617 1.00 89.81 195 PRO A CA 1
ATOM 1569 C C . PRO A 1 195 ? 12.085 10.073 -7.532 1.00 89.81 195 PRO A C 1
ATOM 1571 O O . PRO A 1 195 ? 11.255 9.735 -6.688 1.00 89.81 195 PRO A O 1
ATOM 1574 N N . ARG A 1 196 ? 12.593 1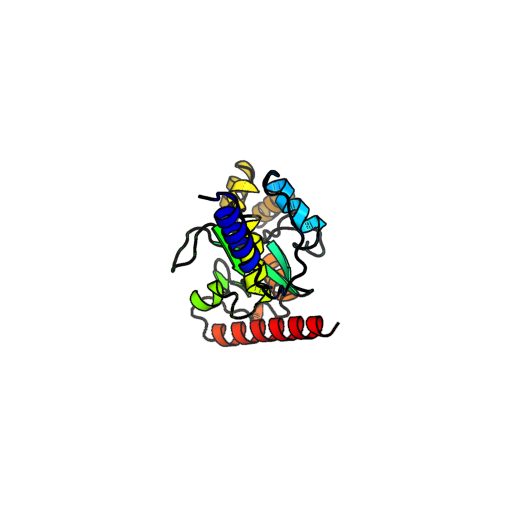1.306 -7.574 1.00 82.62 196 ARG A N 1
ATOM 1575 C CA . ARG A 1 196 ? 12.277 12.318 -6.547 1.00 82.62 196 ARG A CA 1
ATOM 1576 C C . ARG A 1 196 ? 10.895 12.946 -6.703 1.00 82.62 196 ARG A C 1
ATOM 1578 O O . ARG A 1 196 ? 10.327 13.414 -5.722 1.00 82.62 196 ARG A O 1
ATOM 1585 N N . ASP A 1 197 ? 10.369 12.985 -7.922 1.00 82.81 197 ASP A N 1
ATOM 1586 C CA . ASP A 1 197 ? 9.027 13.474 -8.227 1.00 82.81 197 ASP A CA 1
ATOM 1587 C C . ASP A 1 197 ? 8.579 13.026 -9.634 1.00 82.81 197 ASP A C 1
ATOM 1589 O O . ASP A 1 197 ? 9.216 12.202 -10.294 1.00 82.81 197 ASP A O 1
ATOM 1593 N N . GLY A 1 198 ? 7.437 13.546 -10.092 1.00 77.56 198 GLY A N 1
ATOM 1594 C CA . GLY A 1 198 ? 6.864 13.220 -11.399 1.00 77.56 198 GLY A CA 1
ATOM 1595 C C . GLY A 1 198 ? 7.652 13.731 -12.611 1.00 77.56 198 GLY A C 1
ATOM 1596 O O . GLY A 1 198 ? 7.401 13.238 -13.711 1.00 77.56 198 GLY A O 1
ATOM 1597 N N . SER A 1 199 ? 8.562 14.690 -12.423 1.00 83.31 199 SER A N 1
ATOM 1598 C CA . SER A 1 199 ? 9.407 15.290 -13.465 1.00 83.31 199 SER A CA 1
ATOM 1599 C C . SER A 1 199 ? 10.794 14.653 -13.572 1.00 83.31 199 SER A C 1
ATOM 1601 O O . SER A 1 199 ? 11.531 14.950 -14.511 1.00 83.31 199 SER A O 1
ATOM 1603 N N . ASP A 1 200 ? 11.144 13.765 -12.638 1.00 86.50 200 ASP A N 1
ATOM 1604 C CA . ASP A 1 200 ? 12.432 13.082 -12.633 1.00 86.50 200 ASP A CA 1
ATOM 1605 C C . ASP A 1 200 ? 12.611 12.244 -13.920 1.00 86.50 200 ASP A C 1
ATOM 1607 O O . ASP A 1 200 ? 11.785 11.365 -14.204 1.00 86.50 200 ASP A O 1
ATOM 1611 N N . PRO A 1 201 ? 13.683 12.470 -14.705 1.00 87.62 201 PRO A N 1
ATOM 1612 C CA . PRO A 1 201 ? 13.901 11.775 -15.973 1.00 87.62 201 PRO A CA 1
ATOM 1613 C C . PRO A 1 201 ? 14.076 10.260 -15.808 1.00 87.62 201 PRO A C 1
ATOM 1615 O O . PRO A 1 201 ? 13.830 9.515 -16.755 1.00 87.62 201 PRO A O 1
ATOM 1618 N N . LYS A 1 202 ? 14.453 9.782 -14.615 1.00 89.38 202 LYS A N 1
ATOM 1619 C CA . LYS A 1 202 ? 14.602 8.347 -14.329 1.00 89.38 202 LYS A CA 1
ATOM 1620 C C . LYS A 1 202 ? 13.271 7.647 -14.083 1.00 89.38 202 LYS A C 1
ATOM 1622 O O . LYS A 1 202 ? 13.240 6.423 -14.002 1.00 89.38 202 LYS A O 1
ATOM 1627 N N . ARG A 1 203 ? 12.162 8.384 -13.945 1.00 89.56 203 ARG A N 1
ATOM 1628 C CA . ARG A 1 203 ? 10.871 7.820 -13.526 1.00 89.56 203 ARG A CA 1
ATOM 1629 C C . ARG A 1 203 ? 10.370 6.707 -14.436 1.00 89.56 203 ARG A C 1
ATOM 1631 O O . ARG A 1 203 ? 9.904 5.693 -13.923 1.00 89.56 203 ARG A O 1
ATOM 1638 N N . SER A 1 204 ? 10.447 6.889 -15.750 1.00 89.69 204 SER A N 1
ATOM 1639 C CA . SER A 1 204 ? 9.978 5.876 -16.701 1.00 89.69 204 SER A CA 1
ATOM 1640 C C . SER A 1 204 ? 10.815 4.601 -16.610 1.00 89.69 204 SER A C 1
ATOM 1642 O O . SER A 1 204 ? 10.253 3.529 -16.426 1.00 89.69 204 SER A O 1
ATOM 1644 N N . GLU A 1 205 ? 12.145 4.734 -16.633 1.00 93.19 205 GLU A N 1
ATOM 1645 C CA . GLU A 1 205 ? 13.077 3.604 -16.519 1.00 93.19 205 GLU A CA 1
ATOM 1646 C C . GLU A 1 205 ? 12.928 2.875 -15.173 1.00 93.19 205 GLU A C 1
ATOM 1648 O O . GLU A 1 205 ? 12.949 1.649 -15.110 1.00 93.19 205 GLU A O 1
ATOM 1653 N N . PHE A 1 206 ? 12.747 3.623 -14.082 1.00 93.62 206 PHE A N 1
ATOM 1654 C CA . PHE A 1 206 ? 12.494 3.056 -12.761 1.00 93.62 206 PHE A CA 1
ATOM 1655 C C . PHE A 1 206 ? 11.211 2.218 -12.749 1.00 93.62 206 PHE A C 1
ATOM 1657 O O . PHE A 1 206 ? 11.227 1.074 -12.305 1.00 93.62 206 PHE A O 1
ATOM 1664 N N . LEU A 1 207 ? 10.103 2.769 -13.256 1.00 93.06 207 LEU A N 1
ATOM 1665 C CA . LEU A 1 207 ? 8.821 2.066 -13.293 1.00 93.06 207 LEU A CA 1
ATOM 1666 C C . LEU A 1 207 ? 8.884 0.808 -14.160 1.00 93.06 207 LEU A C 1
ATOM 1668 O O . LEU A 1 207 ? 8.356 -0.220 -13.751 1.00 93.06 207 LEU A O 1
ATOM 1672 N N . GLU A 1 208 ? 9.541 0.879 -15.317 1.00 93.94 208 GLU A N 1
ATOM 1673 C CA . GLU A 1 208 ? 9.748 -0.270 -16.202 1.00 93.94 208 GLU A CA 1
ATOM 1674 C C . GLU A 1 208 ? 10.492 -1.396 -15.476 1.00 93.94 208 GLU A C 1
ATOM 1676 O O . GLU A 1 208 ? 9.981 -2.510 -15.387 1.00 93.94 208 GLU A O 1
ATOM 1681 N N . LYS A 1 209 ? 11.618 -1.083 -14.820 1.00 95.44 209 LYS A N 1
ATOM 1682 C CA . LYS A 1 209 ? 12.388 -2.062 -14.033 1.00 95.44 209 LYS A CA 1
ATOM 1683 C C . LYS A 1 209 ? 11.574 -2.707 -12.913 1.00 95.44 209 LYS A C 1
ATOM 1685 O O . LYS A 1 209 ? 11.679 -3.914 -12.700 1.00 95.44 209 LYS A O 1
ATOM 1690 N N . ILE A 1 210 ? 10.780 -1.922 -12.183 1.00 95.75 210 ILE A N 1
ATOM 1691 C CA . ILE A 1 210 ? 9.936 -2.455 -11.106 1.00 95.75 210 ILE A CA 1
ATOM 1692 C C . ILE A 1 210 ? 8.847 -3.367 -11.668 1.00 95.75 210 ILE A C 1
ATOM 1694 O O . ILE A 1 210 ? 8.658 -4.472 -11.162 1.00 95.75 210 ILE A O 1
ATOM 1698 N N . LEU A 1 211 ? 8.153 -2.941 -12.722 1.00 95.69 211 LEU A N 1
ATOM 1699 C CA . LEU A 1 211 ? 7.087 -3.730 -13.336 1.00 95.69 211 LEU A CA 1
ATOM 1700 C C . LEU A 1 211 ? 7.619 -5.032 -13.943 1.00 95.69 211 LEU A C 1
ATOM 1702 O O . LEU A 1 211 ? 6.987 -6.074 -13.780 1.00 95.69 211 LEU A O 1
ATOM 1706 N N . ASP A 1 212 ? 8.788 -5.003 -14.577 1.00 95.75 212 ASP A N 1
ATOM 1707 C CA . ASP A 1 212 ? 9.426 -6.201 -15.126 1.00 95.75 212 ASP A CA 1
ATOM 1708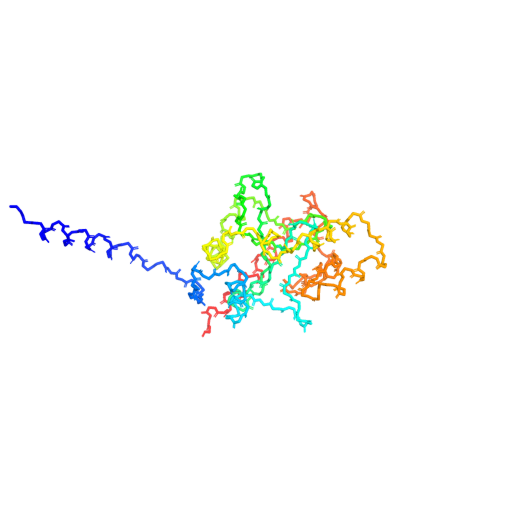 C C . ASP A 1 212 ? 9.904 -7.155 -14.027 1.00 95.75 212 ASP A C 1
ATOM 1710 O O . ASP A 1 212 ? 9.741 -8.372 -14.148 1.00 95.75 212 ASP A O 1
ATOM 1714 N N . SER A 1 213 ? 10.419 -6.622 -12.915 1.00 95.62 213 SER A N 1
ATOM 1715 C CA . SER A 1 213 ? 10.740 -7.410 -11.718 1.00 95.62 213 SER A CA 1
ATOM 1716 C C . SER A 1 213 ? 9.497 -8.103 -11.150 1.00 95.62 213 SER A C 1
ATOM 1718 O O . SER A 1 213 ? 9.538 -9.299 -10.861 1.00 95.62 213 SER A O 1
ATOM 1720 N N . ILE A 1 214 ? 8.368 -7.391 -11.050 1.00 95.94 214 ILE A N 1
ATOM 1721 C CA . ILE A 1 214 ? 7.090 -7.954 -10.588 1.00 95.94 214 ILE A CA 1
ATOM 1722 C C . ILE A 1 214 ? 6.620 -9.069 -11.526 1.00 95.94 214 ILE A C 1
ATOM 1724 O O . ILE A 1 214 ? 6.367 -10.175 -11.057 1.00 95.94 214 ILE A O 1
ATOM 1728 N N . LYS A 1 215 ? 6.561 -8.817 -12.840 1.00 95.38 215 LYS A N 1
ATOM 1729 C CA . LYS A 1 215 ? 6.166 -9.831 -13.836 1.00 95.38 215 LYS A CA 1
ATOM 1730 C C . LYS A 1 215 ? 7.043 -11.073 -13.749 1.00 95.38 215 LYS A C 1
ATOM 1732 O O . LYS A 1 215 ? 6.528 -12.179 -13.669 1.00 95.38 215 LYS A O 1
ATOM 1737 N N . THR A 1 216 ? 8.361 -10.884 -13.682 1.00 94.94 216 THR A N 1
ATOM 1738 C CA . THR A 1 216 ? 9.319 -11.991 -13.572 1.00 94.94 216 THR A CA 1
ATOM 1739 C C . THR A 1 216 ? 9.057 -12.831 -12.324 1.00 94.94 216 THR A C 1
ATOM 1741 O O . THR A 1 216 ? 9.079 -14.057 -12.400 1.00 94.94 216 THR A O 1
ATOM 1744 N N . LYS A 1 217 ? 8.789 -12.196 -11.176 1.00 94.38 217 LYS A N 1
ATOM 1745 C CA . LYS A 1 217 ? 8.457 -12.911 -9.937 1.00 94.38 217 LYS A CA 1
ATOM 1746 C C . LYS A 1 217 ? 7.134 -13.675 -10.070 1.00 94.38 217 LYS A C 1
ATOM 1748 O O . LYS A 1 217 ? 7.105 -14.856 -9.744 1.00 94.38 217 LYS A O 1
ATOM 1753 N N . LEU A 1 218 ? 6.084 -13.054 -10.607 1.00 93.88 218 LEU A N 1
ATOM 1754 C CA . LEU A 1 218 ? 4.781 -13.705 -10.816 1.00 93.88 218 LEU A CA 1
ATOM 1755 C C . LEU A 1 218 ? 4.868 -14.896 -11.787 1.00 93.88 218 LEU A C 1
ATOM 1757 O O . LEU A 1 218 ? 4.282 -15.947 -11.535 1.00 93.88 218 LEU A O 1
ATOM 1761 N N . ASP A 1 219 ? 5.656 -14.780 -12.856 1.00 90.00 219 ASP A N 1
ATOM 1762 C CA . ASP A 1 219 ? 5.872 -15.864 -13.822 1.00 90.00 219 ASP A CA 1
ATOM 1763 C C . ASP A 1 219 ? 6.659 -17.045 -13.236 1.00 90.00 219 ASP A C 1
ATOM 1765 O O . ASP A 1 219 ? 6.524 -18.175 -13.710 1.00 90.00 219 ASP A O 1
ATOM 1769 N N . ILE A 1 220 ? 7.495 -16.811 -12.217 1.00 80.31 220 ILE A N 1
ATOM 1770 C CA . ILE A 1 220 ? 8.136 -17.892 -11.457 1.00 80.31 220 ILE A CA 1
ATOM 1771 C C . ILE A 1 220 ? 7.084 -18.642 -10.638 1.00 80.31 220 ILE A C 1
ATOM 1773 O O . ILE A 1 220 ? 7.101 -19.870 -10.636 1.00 80.31 220 ILE A O 1
ATOM 1777 N N . PHE A 1 221 ? 6.153 -17.931 -9.999 1.00 66.75 221 PHE A N 1
ATOM 1778 C CA . PHE A 1 221 ? 5.096 -18.551 -9.196 1.00 66.75 221 PHE A CA 1
ATOM 1779 C C . PHE A 1 221 ? 4.121 -19.390 -10.024 1.00 66.75 221 PHE A C 1
ATOM 1781 O O . PHE A 1 221 ? 3.728 -20.454 -9.572 1.00 66.75 221 PHE A O 1
ATOM 1788 N N . LYS A 1 222 ? 3.824 -19.006 -11.272 1.00 72.31 222 LYS A N 1
ATOM 1789 C CA . LYS A 1 222 ? 2.994 -19.817 -12.191 1.00 72.31 222 LYS A CA 1
ATOM 1790 C C . LYS A 1 222 ? 3.573 -21.195 -12.540 1.00 72.31 222 LYS A C 1
ATOM 1792 O O . LYS A 1 222 ? 2.884 -22.003 -13.157 1.00 72.31 222 LYS A O 1
ATOM 1797 N N . LYS A 1 223 ? 4.854 -21.446 -12.248 1.00 61.41 223 LYS A N 1
ATOM 1798 C CA . LYS A 1 223 ? 5.545 -22.703 -12.587 1.00 61.41 223 LYS A CA 1
ATOM 1799 C C . LYS A 1 223 ? 5.508 -23.745 -11.467 1.00 61.41 223 LYS A C 1
ATOM 1801 O O . LYS A 1 223 ? 6.029 -24.841 -11.684 1.00 61.41 223 LYS A O 1
ATOM 1806 N N . PHE A 1 224 ? 4.942 -23.408 -10.312 1.00 51.94 224 PHE A N 1
ATOM 1807 C CA . PHE A 1 224 ? 4.803 -24.278 -9.144 1.00 51.94 224 PHE A CA 1
ATOM 1808 C C . PHE A 1 224 ? 3.327 -24.481 -8.807 1.00 51.94 224 PHE A C 1
ATOM 1810 O O . PHE A 1 224 ? 3.026 -25.557 -8.247 1.00 51.94 224 PHE A O 1
#

Radius of gyration: 19.96 Å; Cα contacts (8 Å, |Δi|>4): 300; chains: 1; bounding box: 67×44×43 Å

Sequence (224 aa):
MNKNFEQNQINNIVNKFDKNEEKFLDLPQIEKGLPFNERLNELFEKSVFVESEDGKKYILQNGTRIAVIADVNGVQIPFYQSSGGTGGKISGEWYPFFGNAGAWLIKGNIEDLKRGYGIAELKEMMDYLNTNLPEYLYNNLLTDEQKKSFSNSTWKRQVGKIQSVKDKNPEFILDPDEAGEYMAKILGYKLSDAPRDGSDPKRSEFLEKILDSIKTKLDIFKKF

Solvent-accessible surface area (backbone atoms only — not comparable to full-atom values): 12897 Å² total; per-residue (Å²): 135,66,70,69,58,58,55,53,50,50,54,56,51,62,67,62,68,71,60,83,71,84,74,77,62,96,71,80,90,75,69,83,86,50,57,70,68,56,46,54,48,50,33,44,78,70,53,43,29,47,60,46,100,85,64,23,49,34,34,46,54,63,51,69,38,51,29,40,34,30,47,52,77,87,42,59,43,43,32,33,49,35,90,69,28,68,91,79,46,59,56,33,38,46,40,72,48,77,45,58,29,82,76,41,73,40,60,80,57,64,73,40,49,76,45,28,67,78,36,66,52,49,34,50,52,30,52,50,43,38,72,74,49,52,65,50,57,58,71,73,75,40,53,73,66,51,50,52,50,38,47,59,40,67,78,47,93,41,76,72,53,53,52,57,52,41,75,76,36,68,47,44,39,67,51,63,64,62,40,28,48,51,46,18,57,65,66,70,51,58,60,89,72,54,46,67,50,97,81,37,84,56,37,65,61,48,50,51,54,49,52,51,52,51,51,54,52,46,59,54,50,77,75,113